Protein AF-A0A1C0ADF5-F1 (afdb_monomer_lite)

pLDDT: mean 76.94, std 17.14, range [39.62, 95.94]

Organism: NCBI:txid1413210

Radius of gyration: 32.47 Å; chains: 1; bounding box: 88×52×78 Å

Secondary structure (DSSP, 8-state):
----HHHHHHHHHTS---TT--HHHHHHHHHHHHHHTS----PBPTTSSB--SPB-TTSSB-GGGTT--GGGGTT--TTTT-GGGPPPTT-GGG-SS-TT----GGGS-HHHHHHHHT----HHHHHHHHHHHHHHHHHHHHHHHHHHHT----------------S---------HHHHHHHHHHHHHHHHHHHHHHHHHHHHHHHHHHHHHHTT---------------

Sequence (231 aa):
MNYSQKDYEEMKLKIKISRNWDDDYIHEVVETALEKGRPICGVKTRAGTPCKKSPAVNGRCRISKHNGSPSKMKGNQNAKGNSGGSAPEKNKNAVTTGEYETIWLDCLSEKEQKKYNSIDTDLSVQIDEEIKLTTFREYKMMKRIADLAEVDYTTVQKVVKSKPSKDKQIPSVVVSEQEEKVLATLSQIQGIEDALTRVQGRKARLLSLKHKIQNNEMPTDTIEIEVTLED

Structure (mmCIF, N/CA/C/O backbone):
data_AF-A0A1C0ADF5-F1
#
_entry.id   AF-A0A1C0ADF5-F1
#
loop_
_atom_site.group_PDB
_atom_site.id
_atom_site.type_symbol
_atom_site.label_atom_id
_atom_site.label_alt_id
_atom_site.label_comp_id
_atom_site.label_asym_id
_atom_site.label_entity_id
_atom_site.label_se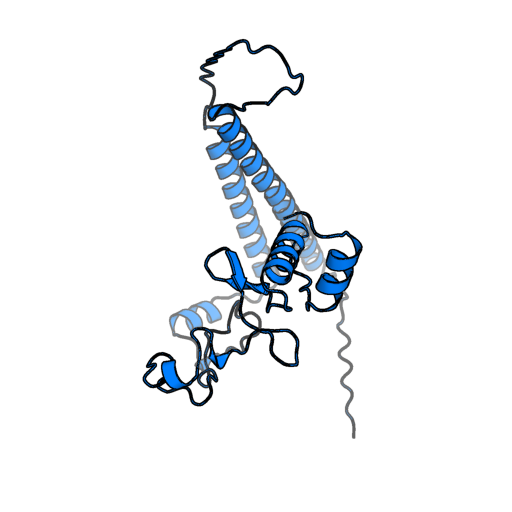q_id
_atom_site.pdbx_PDB_ins_code
_atom_site.Cartn_x
_atom_site.Cartn_y
_atom_site.Cartn_z
_atom_site.occupancy
_atom_site.B_iso_or_equiv
_atom_site.auth_seq_id
_atom_site.auth_comp_id
_atom_site.auth_asym_id
_atom_site.auth_atom_id
_atom_site.pdbx_PDB_model_num
ATOM 1 N N . MET A 1 1 ? 19.128 -8.020 -53.059 1.00 55.88 1 MET A N 1
ATOM 2 C CA . MET A 1 1 ? 18.703 -7.548 -54.398 1.00 55.88 1 MET A CA 1
ATOM 3 C C . MET A 1 1 ? 18.376 -6.074 -54.242 1.00 55.88 1 MET A C 1
ATOM 5 O O . MET A 1 1 ? 17.603 -5.768 -53.348 1.00 55.88 1 MET A O 1
ATOM 9 N N . ASN A 1 2 ? 18.984 -5.171 -55.014 1.00 71.81 2 ASN A N 1
ATOM 10 C CA . ASN A 1 2 ? 18.732 -3.733 -54.858 1.00 71.81 2 ASN A CA 1
ATOM 11 C C . ASN A 1 2 ? 17.499 -3.355 -55.687 1.00 71.81 2 ASN A C 1
ATOM 13 O O . ASN A 1 2 ? 17.593 -3.237 -56.907 1.00 71.81 2 ASN A O 1
ATOM 17 N N . TYR A 1 3 ? 16.344 -3.237 -55.033 1.00 80.12 3 TYR A N 1
ATOM 18 C CA . TYR A 1 3 ? 15.113 -2.743 -55.653 1.00 80.12 3 TYR A CA 1
ATOM 19 C C . TYR A 1 3 ? 15.164 -1.215 -55.774 1.00 80.12 3 TYR A C 1
ATOM 21 O O . TYR A 1 3 ? 15.794 -0.547 -54.954 1.00 80.12 3 TYR A O 1
ATOM 29 N N . SER A 1 4 ? 14.516 -0.649 -56.796 1.00 87.06 4 SER A N 1
ATOM 30 C CA . SER A 1 4 ? 14.405 0.807 -56.925 1.00 87.06 4 SER A CA 1
ATOM 31 C C . SER A 1 4 ? 13.624 1.384 -55.742 1.00 87.06 4 SER A C 1
ATOM 33 O O . SER A 1 4 ? 12.652 0.779 -55.287 1.00 87.06 4 SER A O 1
ATOM 35 N N . GLN A 1 5 ? 13.982 2.591 -55.287 1.00 87.38 5 GLN A N 1
ATOM 36 C CA . GLN A 1 5 ? 13.242 3.294 -54.228 1.00 87.38 5 GLN A CA 1
ATOM 37 C C . GLN A 1 5 ? 11.754 3.443 -54.577 1.00 87.38 5 GLN A C 1
ATOM 39 O O . GLN A 1 5 ? 10.889 3.392 -53.706 1.00 87.38 5 GLN A O 1
ATOM 44 N N . LYS A 1 6 ? 11.449 3.579 -55.873 1.00 89.00 6 LYS A N 1
ATOM 45 C CA . LYS A 1 6 ? 10.075 3.646 -56.368 1.00 89.00 6 LYS A CA 1
ATOM 46 C C . LYS A 1 6 ? 9.319 2.332 -56.141 1.00 89.00 6 LYS A C 1
ATOM 48 O O . LYS A 1 6 ? 8.197 2.359 -55.645 1.00 89.00 6 LYS A O 1
ATOM 53 N N . ASP A 1 7 ? 9.948 1.196 -56.439 1.00 89.44 7 ASP A N 1
ATOM 54 C CA . ASP A 1 7 ? 9.340 -0.131 -56.271 1.00 89.44 7 ASP A CA 1
ATOM 55 C C . ASP A 1 7 ? 9.091 -0.442 -54.790 1.00 89.44 7 ASP A C 1
ATOM 57 O O . ASP A 1 7 ? 8.071 -1.038 -54.432 1.00 89.44 7 ASP A O 1
ATOM 61 N N . TYR A 1 8 ? 10.004 0.003 -53.921 1.00 92.81 8 TYR A N 1
ATOM 62 C CA . TYR A 1 8 ? 9.874 -0.125 -52.473 1.00 92.81 8 TYR A CA 1
ATOM 63 C C . TYR A 1 8 ? 8.642 0.615 -51.943 1.00 92.81 8 TYR A C 1
ATOM 65 O O . TYR A 1 8 ? 7.800 0.009 -51.276 1.00 92.81 8 TYR A O 1
ATOM 73 N N . GLU A 1 9 ? 8.491 1.899 -52.278 1.00 92.56 9 GLU A N 1
ATOM 74 C CA . GLU A 1 9 ? 7.351 2.700 -51.818 1.00 92.56 9 GLU A CA 1
ATOM 75 C C . GLU A 1 9 ? 6.018 2.188 -52.389 1.00 92.56 9 GLU A C 1
ATOM 77 O O . GLU A 1 9 ? 5.023 2.084 -51.665 1.00 92.56 9 GLU A O 1
ATOM 82 N N . GLU A 1 10 ? 5.991 1.764 -53.657 1.00 93.38 10 GLU A N 1
ATOM 83 C CA . GLU A 1 10 ? 4.798 1.158 -54.260 1.00 93.38 10 GLU A CA 1
ATOM 84 C C . GLU A 1 10 ? 4.388 -0.153 -53.575 1.00 93.38 10 GLU A C 1
ATOM 86 O O . GLU A 1 10 ? 3.195 -0.423 -53.396 1.00 93.38 10 GLU A O 1
ATOM 91 N N . MET A 1 11 ? 5.357 -0.989 -53.190 1.00 92.50 11 MET A N 1
ATOM 92 C CA . MET A 1 11 ? 5.083 -2.230 -52.466 1.00 92.50 11 MET A CA 1
ATOM 93 C C . MET A 1 11 ? 4.631 -1.949 -51.031 1.00 92.50 11 MET A C 1
ATOM 95 O O . MET A 1 11 ? 3.677 -2.569 -50.555 1.00 92.50 11 MET A O 1
ATOM 99 N N . LYS A 1 12 ? 5.264 -0.985 -50.358 1.00 92.44 12 LYS A N 1
ATOM 100 C CA . LYS A 1 12 ? 4.928 -0.566 -48.994 1.00 92.44 12 LYS A CA 1
ATOM 101 C C . LYS A 1 12 ? 3.473 -0.107 -48.882 1.00 92.44 12 LYS A C 1
ATOM 103 O O . LYS A 1 12 ? 2.778 -0.529 -47.961 1.00 92.44 12 LYS A O 1
ATOM 108 N N . LEU A 1 13 ? 2.973 0.649 -49.863 1.00 91.38 13 LEU A N 1
ATOM 109 C CA . LEU A 1 13 ? 1.568 1.080 -49.928 1.00 91.38 13 LEU A CA 1
ATOM 11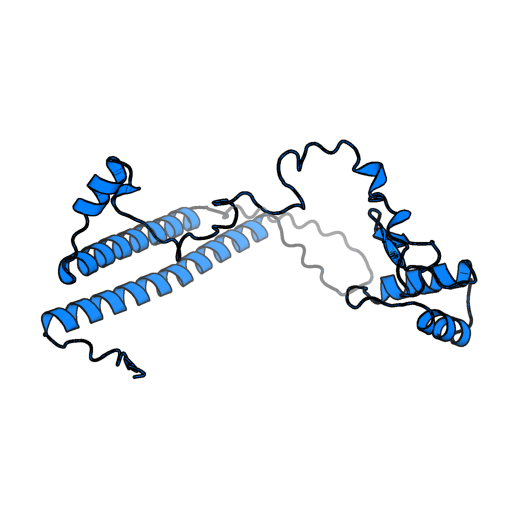0 C C . LEU A 1 13 ? 0.568 -0.082 -50.073 1.00 91.38 13 LEU A C 1
ATOM 112 O O . LEU A 1 13 ? -0.583 0.032 -49.651 1.00 91.38 13 LEU A O 1
ATOM 116 N N . LYS A 1 14 ? 0.987 -1.217 -50.646 1.00 89.69 14 LYS A N 1
ATOM 117 C CA . LYS A 1 14 ? 0.140 -2.413 -50.826 1.00 89.69 14 LYS A CA 1
ATOM 118 C C . LYS A 1 14 ? 0.075 -3.296 -49.575 1.00 89.69 14 LYS A C 1
ATOM 120 O O . LYS A 1 14 ? -0.713 -4.245 -49.539 1.00 89.69 14 LYS A O 1
ATOM 125 N N . ILE A 1 15 ? 0.892 -3.019 -48.558 1.00 90.56 15 ILE A N 1
ATOM 126 C CA . ILE A 1 15 ? 0.974 -3.803 -47.324 1.00 90.56 15 ILE A CA 1
ATOM 127 C C . ILE A 1 15 ? 0.260 -3.063 -46.196 1.00 90.56 15 ILE A C 1
ATOM 129 O O . ILE A 1 15 ? 0.475 -1.881 -45.944 1.00 90.56 15 ILE A O 1
ATOM 133 N N . LYS A 1 16 ? -0.577 -3.785 -45.448 1.00 90.56 16 LYS A N 1
ATOM 134 C CA . LYS A 1 16 ? -1.245 -3.229 -44.269 1.00 90.56 16 LYS A CA 1
ATOM 135 C C . LYS A 1 16 ? -0.310 -3.234 -43.058 1.00 90.56 16 LYS A C 1
ATOM 137 O O . LYS A 1 16 ? -0.289 -4.199 -42.290 1.00 90.56 16 LYS A O 1
ATOM 142 N N . ILE A 1 17 ? 0.424 -2.140 -42.884 1.00 89.31 17 ILE A N 1
ATOM 143 C CA . ILE A 1 17 ? 1.351 -1.933 -41.766 1.00 89.31 17 ILE A CA 1
ATOM 144 C C . ILE A 1 17 ? 0.583 -1.821 -40.438 1.00 89.31 17 ILE A C 1
ATOM 146 O O . ILE A 1 17 ? -0.476 -1.195 -40.349 1.00 89.31 17 ILE A O 1
ATOM 150 N N . SER A 1 18 ? 1.093 -2.481 -39.396 1.00 84.50 18 SER A N 1
ATOM 151 C CA . SER A 1 18 ? 0.552 -2.394 -38.035 1.00 84.50 18 SER A CA 1
ATOM 152 C C . SER A 1 18 ? 1.259 -1.297 -37.245 1.00 84.50 18 SER A C 1
ATOM 154 O O . SER A 1 18 ? 2.465 -1.149 -37.374 1.00 84.50 18 SER A O 1
ATOM 156 N N . ARG A 1 19 ? 0.544 -0.610 -36.344 1.00 87.00 19 ARG A N 1
ATOM 157 C CA . ARG A 1 19 ? 1.137 0.410 -35.452 1.00 87.00 19 ARG A CA 1
ATOM 158 C C . ARG A 1 19 ? 2.220 -0.143 -34.516 1.00 87.00 19 ARG A C 1
ATOM 160 O O . ARG A 1 19 ? 3.046 0.610 -34.034 1.00 87.00 19 ARG A O 1
ATOM 167 N N . ASN A 1 20 ? 2.201 -1.451 -34.262 1.00 86.94 20 ASN A N 1
ATOM 168 C CA . ASN A 1 20 ? 3.120 -2.124 -33.339 1.00 86.94 20 ASN A CA 1
ATOM 169 C C . ASN A 1 20 ? 4.351 -2.710 -34.057 1.00 86.94 20 ASN A C 1
ATOM 171 O O . ASN A 1 20 ? 5.005 -3.602 -33.515 1.00 86.94 20 ASN A O 1
ATOM 175 N N . TRP A 1 21 ? 4.590 -2.339 -35.316 1.00 90.94 21 TRP A N 1
ATOM 176 C CA . TRP A 1 21 ? 5.783 -2.740 -36.055 1.00 90.94 21 TRP A CA 1
ATOM 177 C C . TRP A 1 21 ? 6.795 -1.606 -36.000 1.00 90.94 21 TRP A C 1
ATOM 179 O O . TRP A 1 21 ? 6.449 -0.464 -36.281 1.00 90.94 21 TRP A O 1
ATOM 189 N N . ASP A 1 22 ? 8.013 -1.951 -35.609 1.00 92.06 22 ASP A N 1
ATOM 190 C CA . ASP A 1 22 ? 9.185 -1.092 -35.711 1.00 92.06 22 ASP A CA 1
ATOM 191 C C . ASP A 1 22 ? 9.622 -0.931 -37.182 1.00 92.06 22 ASP A C 1
ATOM 193 O O . ASP A 1 22 ? 9.231 -1.722 -38.049 1.00 92.06 22 ASP A O 1
ATOM 197 N N . ASP A 1 23 ? 10.396 0.118 -37.468 1.00 92.50 23 ASP A N 1
ATOM 198 C CA . ASP A 1 23 ? 10.806 0.467 -38.835 1.00 92.50 23 ASP A CA 1
ATOM 199 C C . ASP A 1 23 ? 11.673 -0.624 -39.482 1.00 92.50 23 ASP A C 1
ATOM 201 O O . ASP A 1 23 ? 11.492 -0.929 -40.665 1.00 92.50 23 ASP A O 1
ATOM 205 N N . ASP A 1 24 ? 12.530 -1.278 -38.695 1.00 92.25 24 ASP A N 1
ATOM 206 C CA . ASP A 1 24 ? 13.367 -2.399 -39.139 1.00 92.25 24 ASP A CA 1
ATOM 207 C C . ASP A 1 24 ? 12.502 -3.575 -39.616 1.00 92.25 24 ASP A C 1
ATOM 209 O O . ASP A 1 24 ? 12.723 -4.156 -40.681 1.00 92.25 24 ASP A O 1
ATOM 213 N N . TYR A 1 25 ? 11.448 -3.895 -38.868 1.00 93.69 25 TYR A N 1
ATOM 214 C CA . TYR A 1 25 ? 10.512 -4.950 -39.224 1.00 93.69 25 TYR A CA 1
ATOM 215 C C . TYR A 1 25 ? 9.647 -4.586 -40.430 1.00 93.69 25 TYR A C 1
ATOM 217 O O . TYR A 1 25 ? 9.321 -5.447 -41.251 1.00 93.69 25 TYR A O 1
ATOM 225 N N . ILE A 1 26 ? 9.261 -3.314 -40.567 1.00 93.00 26 ILE A N 1
ATOM 226 C CA . ILE A 1 26 ? 8.564 -2.835 -41.767 1.00 93.00 26 ILE A CA 1
ATOM 227 C C . ILE A 1 26 ? 9.456 -3.045 -42.992 1.00 93.00 26 ILE A C 1
ATOM 229 O O . ILE A 1 26 ? 8.968 -3.549 -44.006 1.00 93.00 26 ILE A O 1
ATOM 233 N N . HIS A 1 27 ? 10.745 -2.723 -42.884 1.00 93.25 27 HIS A N 1
ATOM 234 C CA . HIS A 1 27 ? 11.711 -2.945 -43.953 1.00 93.25 27 HIS A CA 1
ATOM 235 C C . HIS A 1 27 ? 11.811 -4.432 -44.328 1.00 93.25 27 HIS A C 1
ATOM 237 O O . HIS A 1 27 ? 11.619 -4.780 -45.494 1.00 93.25 27 HIS A O 1
ATOM 243 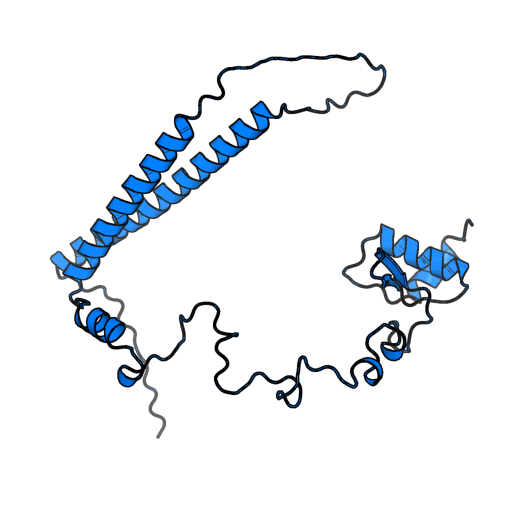N N . GLU A 1 28 ? 11.976 -5.325 -43.343 1.00 93.62 28 GLU A N 1
ATOM 244 C CA . GLU A 1 28 ? 12.024 -6.784 -43.557 1.00 93.62 28 GLU A CA 1
ATOM 245 C C . GLU A 1 28 ? 10.764 -7.306 -44.281 1.00 93.62 28 GLU A C 1
ATOM 247 O O . GLU A 1 28 ? 10.831 -8.149 -45.185 1.00 93.62 28 GLU A O 1
ATOM 252 N N . VAL A 1 29 ? 9.586 -6.792 -43.912 1.00 93.25 29 VAL A N 1
ATOM 253 C CA . VAL A 1 29 ? 8.305 -7.160 -44.532 1.00 93.25 29 VAL A CA 1
ATOM 254 C C . VAL A 1 29 ? 8.241 -6.717 -45.996 1.00 93.25 29 VAL A C 1
ATOM 256 O O . VAL A 1 29 ? 7.782 -7.494 -46.841 1.00 93.25 29 VAL A O 1
ATOM 259 N N . VAL A 1 30 ? 8.671 -5.490 -46.304 1.00 94.06 30 VAL A N 1
ATOM 260 C CA . VAL A 1 30 ? 8.635 -4.945 -47.669 1.00 94.06 30 VAL A CA 1
ATOM 261 C C . VAL A 1 30 ? 9.647 -5.661 -48.562 1.00 94.06 30 VAL A C 1
ATOM 263 O O . VAL A 1 30 ? 9.278 -6.076 -49.661 1.00 94.06 30 VAL A O 1
ATOM 266 N N . GLU A 1 31 ? 10.865 -5.915 -48.082 1.00 93.62 31 GLU A N 1
ATOM 267 C CA . GLU A 1 31 ? 11.864 -6.705 -48.816 1.00 93.62 31 GLU A CA 1
ATOM 268 C C . GLU A 1 31 ? 11.354 -8.113 -49.125 1.00 93.62 31 GLU A C 1
ATOM 270 O O . GLU A 1 31 ? 11.384 -8.558 -50.274 1.00 93.62 31 GLU A O 1
ATOM 275 N N . THR A 1 32 ? 10.774 -8.787 -48.128 1.00 92.06 32 THR A N 1
ATOM 276 C CA . THR A 1 32 ? 10.195 -10.123 -48.320 1.00 92.06 32 THR A CA 1
ATOM 277 C C . THR A 1 32 ? 9.038 -10.106 -49.333 1.00 92.06 32 THR A C 1
ATOM 279 O O . THR A 1 32 ? 8.807 -11.090 -50.043 1.00 92.06 32 THR A O 1
ATOM 282 N N . ALA A 1 33 ? 8.271 -9.014 -49.407 1.00 92.81 33 ALA A N 1
ATOM 283 C CA . ALA A 1 33 ? 7.191 -8.859 -50.380 1.00 92.81 33 ALA A CA 1
ATOM 284 C C . ALA A 1 33 ? 7.715 -8.620 -51.803 1.00 92.81 33 ALA A C 1
ATOM 286 O O . ALA A 1 33 ? 7.181 -9.201 -52.753 1.00 92.81 33 ALA A O 1
ATOM 287 N N . LEU A 1 34 ? 8.775 -7.818 -51.935 1.00 93.38 34 LEU A N 1
ATOM 288 C CA . LEU A 1 34 ? 9.477 -7.572 -53.193 1.00 93.38 34 LEU A CA 1
ATOM 289 C C . LEU A 1 34 ? 10.081 -8.868 -53.743 1.00 93.38 34 LEU A C 1
ATOM 291 O O . LEU A 1 34 ? 9.815 -9.215 -54.891 1.00 93.38 34 LEU A O 1
ATOM 295 N N . GLU A 1 35 ? 10.746 -9.665 -52.900 1.00 91.94 35 GLU A N 1
ATOM 296 C CA . GLU A 1 35 ? 11.257 -10.996 -53.272 1.00 91.94 35 GLU A CA 1
ATOM 297 C C . GLU A 1 35 ? 10.160 -11.949 -53.759 1.00 91.94 35 GLU A C 1
ATOM 299 O O . GLU A 1 35 ? 10.389 -12.821 -54.598 1.00 91.94 35 GLU A O 1
ATOM 304 N N . LYS A 1 36 ? 8.949 -11.820 -53.211 1.00 89.50 36 LYS A N 1
ATOM 305 C CA . LYS A 1 36 ? 7.798 -12.643 -53.600 1.00 89.50 36 LYS A CA 1
ATOM 306 C C . LYS A 1 36 ? 7.034 -12.085 -54.797 1.00 89.50 36 LYS A C 1
ATOM 308 O O . LYS A 1 36 ? 6.133 -12.778 -55.273 1.00 89.50 36 LYS A O 1
ATOM 313 N N . GLY A 1 37 ? 7.333 -10.864 -55.240 1.00 90.75 37 GLY A N 1
ATOM 314 C CA . GLY A 1 37 ? 6.598 -10.166 -56.295 1.00 90.75 37 GLY A CA 1
ATOM 315 C C . GLY A 1 37 ? 5.118 -9.925 -55.968 1.00 90.75 37 GLY A C 1
ATOM 316 O O . GLY A 1 37 ? 4.311 -9.732 -56.874 1.00 90.75 37 GLY A O 1
ATOM 317 N N . ARG A 1 38 ? 4.719 -9.997 -54.690 1.00 90.00 38 ARG A N 1
ATOM 318 C CA . ARG A 1 38 ? 3.323 -9.829 -54.251 1.00 90.00 38 ARG A CA 1
ATOM 319 C C . ARG A 1 38 ? 3.252 -9.351 -52.802 1.00 90.00 38 ARG A C 1
ATOM 321 O O . ARG A 1 38 ? 4.101 -9.749 -52.003 1.00 90.00 38 ARG A O 1
ATOM 328 N N . PRO A 1 39 ? 2.195 -8.614 -52.411 1.00 90.38 39 PRO A N 1
ATOM 329 C CA . PRO A 1 39 ? 2.004 -8.254 -51.016 1.00 90.38 39 PRO A CA 1
ATOM 330 C C . PRO A 1 39 ? 1.863 -9.510 -50.147 1.00 90.38 39 PRO A C 1
ATOM 332 O O . PRO A 1 39 ? 1.235 -10.512 -50.527 1.00 90.38 39 PRO A O 1
ATOM 335 N N . ILE A 1 40 ? 2.460 -9.446 -48.960 1.00 90.81 40 ILE A N 1
ATOM 336 C CA . ILE A 1 40 ? 2.418 -10.499 -47.943 1.00 90.81 40 ILE A CA 1
ATOM 337 C C . ILE A 1 40 ? 1.649 -10.020 -46.712 1.00 90.81 40 ILE A C 1
ATOM 339 O O . ILE A 1 40 ? 1.416 -8.834 -46.513 1.00 90.81 40 ILE A O 1
ATOM 343 N N . CYS A 1 41 ? 1.244 -10.966 -45.871 1.00 88.81 41 CYS A N 1
ATOM 344 C CA . CYS A 1 41 ? 0.546 -10.679 -44.624 1.00 88.81 41 CYS A CA 1
ATOM 345 C C . CYS A 1 41 ? 1.405 -9.907 -43.603 1.00 88.81 41 CYS A C 1
ATOM 347 O O . CYS A 1 41 ? 0.868 -9.123 -42.824 1.00 88.81 41 CYS A O 1
ATOM 349 N N . GLY A 1 42 ? 2.704 -10.205 -43.516 1.00 88.69 42 GLY A N 1
ATOM 350 C CA . GLY A 1 42 ? 3.649 -9.494 -42.643 1.00 88.69 42 GLY A CA 1
ATOM 351 C C . GLY A 1 42 ? 3.467 -9.686 -41.128 1.00 88.69 42 GLY A C 1
ATOM 352 O O . GLY A 1 42 ? 4.336 -9.303 -40.370 1.00 88.69 42 GLY A O 1
ATOM 353 N N . VAL A 1 43 ? 2.381 -10.304 -40.643 1.00 88.12 43 VAL A N 1
ATOM 354 C CA . VAL A 1 43 ? 2.178 -10.593 -39.203 1.00 88.12 43 VAL A CA 1
ATOM 355 C C . VAL A 1 43 ? 3.339 -11.416 -38.617 1.00 88.12 43 VAL A C 1
ATOM 357 O O . VAL A 1 43 ? 3.658 -12.479 -39.162 1.00 88.12 43 VAL A O 1
ATOM 360 N N . LYS A 1 44 ? 3.893 -10.949 -37.482 1.00 86.56 44 LYS A N 1
ATOM 361 C CA . LYS A 1 44 ? 4.948 -11.615 -36.694 1.00 86.56 44 LYS A CA 1
ATOM 362 C C . LYS A 1 44 ? 4.543 -13.049 -36.351 1.00 86.56 44 LYS A C 1
ATOM 364 O O . LYS A 1 44 ? 3.494 -13.299 -35.753 1.00 86.56 44 LYS A O 1
ATOM 369 N N . THR A 1 45 ? 5.360 -14.010 -36.771 1.00 82.94 45 THR A N 1
ATOM 370 C CA . THR A 1 45 ? 5.206 -15.418 -36.384 1.00 82.94 45 THR A CA 1
ATOM 371 C C . THR A 1 45 ? 5.812 -15.663 -34.997 1.00 82.94 45 THR A C 1
ATOM 373 O O . THR A 1 45 ? 6.461 -14.790 -34.431 1.00 82.94 45 THR A O 1
ATOM 376 N N . ARG A 1 46 ? 5.645 -16.872 -34.437 1.00 78.00 46 ARG A N 1
ATOM 377 C CA . ARG A 1 46 ? 6.300 -17.253 -33.165 1.00 78.00 46 ARG A CA 1
ATOM 378 C C . ARG A 1 46 ? 7.830 -17.170 -33.222 1.00 78.00 46 ARG A C 1
ATOM 380 O O . ARG A 1 46 ? 8.454 -17.035 -32.183 1.00 78.00 46 ARG A O 1
ATOM 387 N N . ALA A 1 47 ? 8.406 -17.252 -34.420 1.00 81.56 47 ALA A N 1
ATOM 388 C CA . ALA A 1 47 ? 9.838 -17.118 -34.655 1.00 81.56 47 ALA A CA 1
ATOM 389 C C . ALA A 1 47 ? 10.273 -15.655 -34.886 1.00 81.56 47 ALA A C 1
ATOM 391 O O . ALA A 1 47 ? 11.388 -15.425 -35.333 1.00 81.56 47 ALA A O 1
ATOM 392 N N . GLY A 1 48 ? 9.388 -14.670 -34.685 1.00 84.69 48 GLY A N 1
ATOM 393 C CA . GLY A 1 48 ? 9.669 -13.248 -34.920 1.00 84.69 48 GLY A CA 1
ATOM 394 C C . GLY A 1 48 ? 9.610 -12.812 -36.390 1.00 84.69 48 GLY A C 1
ATOM 395 O O . GLY A 1 48 ? 9.298 -11.661 -36.662 1.00 84.69 48 GLY A O 1
ATOM 396 N N . THR A 1 49 ? 9.789 -13.730 -37.341 1.00 89.38 49 THR A N 1
ATOM 397 C CA . THR A 1 49 ? 9.821 -13.439 -38.789 1.00 89.38 49 THR A CA 1
ATOM 398 C C . THR A 1 49 ? 8.443 -13.118 -39.394 1.00 89.38 49 THR A C 1
ATOM 400 O O . THR A 1 49 ? 7.412 -13.543 -38.844 1.00 89.38 49 THR A O 1
ATOM 403 N N . PRO A 1 50 ? 8.382 -12.404 -40.539 1.00 90.38 50 PRO A N 1
ATOM 404 C CA . PRO A 1 50 ? 7.139 -12.028 -41.206 1.00 90.38 50 PRO A CA 1
ATOM 405 C C . PRO A 1 50 ? 6.432 -13.186 -41.905 1.00 90.38 50 PRO A C 1
ATOM 407 O O . PRO A 1 50 ? 7.018 -14.035 -42.582 1.00 90.38 50 PRO A O 1
ATOM 410 N N . CYS A 1 51 ? 5.103 -13.207 -41.779 1.00 88.75 51 CYS A N 1
ATOM 411 C CA . CYS A 1 51 ? 4.272 -14.196 -42.453 1.00 88.75 51 CYS A CA 1
ATOM 412 C C . CYS A 1 51 ? 4.267 -13.993 -43.982 1.00 88.75 51 CYS A C 1
ATOM 414 O O . CYS A 1 51 ? 3.651 -13.060 -44.501 1.00 88.75 51 CYS A O 1
ATOM 416 N N . LYS A 1 52 ? 4.860 -14.950 -44.711 1.00 89.94 52 LYS A N 1
ATOM 417 C CA . LYS A 1 52 ? 5.012 -14.959 -46.187 1.00 89.94 52 LYS A CA 1
ATOM 418 C C . LYS A 1 52 ? 3.732 -15.320 -46.977 1.00 89.94 52 LYS A C 1
ATOM 420 O O . LYS A 1 52 ? 3.748 -15.459 -48.206 1.00 89.94 52 LYS A O 1
ATOM 425 N N . LYS A 1 53 ? 2.602 -15.542 -46.294 1.00 86.62 53 LYS A N 1
ATOM 426 C CA . LYS A 1 53 ? 1.319 -15.915 -46.928 1.00 86.62 53 LYS A CA 1
ATOM 427 C C . LYS A 1 53 ? 0.660 -14.707 -47.595 1.00 86.62 53 LYS A C 1
ATOM 429 O O . LYS A 1 53 ? 0.870 -13.575 -47.171 1.00 86.62 53 LYS A O 1
ATOM 434 N N . SER A 1 54 ? -0.153 -14.955 -48.626 1.00 86.31 54 SER A N 1
ATOM 435 C CA . SER A 1 54 ? -0.994 -13.913 -49.233 1.00 86.31 54 SER A CA 1
ATOM 436 C C . SER A 1 54 ? -1.953 -13.327 -48.196 1.00 86.31 54 SER A C 1
ATOM 438 O O . SER A 1 54 ? -2.553 -14.097 -47.431 1.00 86.31 54 SER A O 1
ATOM 440 N N . PRO A 1 55 ? -2.116 -11.996 -48.159 1.00 86.44 55 PRO A N 1
ATOM 441 C CA . PRO A 1 55 ? -3.103 -11.367 -47.303 1.00 86.44 55 PRO A CA 1
ATOM 442 C C . PRO A 1 55 ? -4.526 -11.743 -47.747 1.00 86.44 55 PRO A C 1
ATOM 444 O O . PRO A 1 55 ? -4.781 -12.122 -48.891 1.00 86.44 55 PRO A O 1
ATOM 447 N N . ALA A 1 56 ? -5.468 -11.677 -46.812 1.00 82.75 56 ALA A N 1
ATOM 448 C CA . ALA A 1 56 ? -6.894 -11.652 -47.103 1.00 82.75 56 ALA A CA 1
ATOM 449 C C . ALA A 1 56 ? -7.304 -10.254 -47.599 1.00 82.75 56 ALA A C 1
ATOM 451 O O . ALA A 1 56 ? -6.494 -9.331 -47.613 1.00 82.75 56 ALA A O 1
ATOM 452 N N . VAL A 1 57 ? -8.581 -10.087 -47.953 1.00 81.62 57 VAL A N 1
ATOM 453 C CA . VAL A 1 57 ? -9.139 -8.806 -48.434 1.00 81.62 57 VAL A CA 1
ATOM 454 C C . VAL A 1 57 ? -8.868 -7.654 -47.455 1.00 81.62 57 VAL A C 1
ATOM 456 O O . VAL A 1 57 ? -8.612 -6.531 -47.864 1.00 81.62 57 VAL A O 1
ATOM 459 N N . ASN A 1 58 ? -8.833 -7.935 -46.149 1.00 79.88 58 ASN A N 1
ATOM 460 C CA . ASN A 1 58 ? -8.550 -6.946 -45.107 1.00 79.88 58 ASN A CA 1
ATOM 461 C C . ASN A 1 58 ? -7.049 -6.639 -44.897 1.00 79.88 58 ASN A C 1
ATOM 463 O O . ASN A 1 58 ? -6.711 -5.974 -43.911 1.00 79.88 58 ASN A O 1
ATOM 467 N N . GLY A 1 59 ? -6.161 -7.165 -45.748 1.00 78.88 59 GLY A N 1
ATOM 468 C CA . GLY A 1 59 ? -4.708 -6.991 -45.667 1.00 78.88 59 GLY A CA 1
ATOM 469 C C . GLY A 1 59 ? -3.996 -7.881 -44.637 1.00 78.88 59 GLY A C 1
ATOM 470 O O . GLY A 1 59 ? -2.787 -7.762 -44.479 1.00 78.88 59 GLY A O 1
ATOM 471 N N . ARG A 1 60 ? -4.702 -8.769 -43.916 1.00 75.00 60 ARG A N 1
ATOM 472 C CA . ARG A 1 60 ? -4.129 -9.639 -42.861 1.00 75.00 60 ARG A CA 1
ATOM 473 C C . ARG A 1 60 ? -4.273 -11.127 -43.183 1.00 75.00 60 ARG A C 1
ATOM 475 O O . ARG A 1 60 ? -4.978 -11.498 -44.115 1.00 75.00 60 ARG A O 1
ATOM 482 N N . CYS A 1 61 ? -3.599 -12.011 -42.441 1.00 74.56 61 CYS A N 1
ATOM 483 C CA . CYS A 1 61 ? -3.634 -13.443 -42.755 1.00 74.56 61 CYS A CA 1
ATOM 484 C C . CYS A 1 61 ? -5.047 -14.018 -42.641 1.00 74.56 61 CYS A C 1
ATOM 486 O O . CYS A 1 61 ? -5.789 -13.708 -41.710 1.00 74.56 61 CYS A O 1
ATOM 488 N N . ARG A 1 62 ? -5.367 -14.985 -43.507 1.00 68.31 62 ARG A N 1
ATOM 489 C CA . ARG A 1 62 ? -6.500 -15.887 -43.278 1.00 68.31 62 ARG A CA 1
ATOM 490 C C . ARG A 1 62 ? -6.220 -16.736 -42.031 1.00 68.31 62 ARG A C 1
ATOM 492 O O . ARG A 1 62 ? -5.385 -17.644 -42.081 1.00 68.31 62 ARG A O 1
ATOM 499 N N . ILE A 1 63 ? -6.921 -16.439 -40.933 1.00 57.91 63 ILE A N 1
ATOM 500 C CA . ILE A 1 63 ? -6.842 -17.128 -39.628 1.00 57.91 63 ILE A CA 1
ATOM 501 C C . ILE A 1 63 ? -6.961 -18.651 -39.767 1.00 57.91 63 ILE A C 1
ATOM 503 O O . ILE A 1 63 ? -6.227 -19.378 -39.105 1.00 57.91 63 ILE A O 1
ATOM 507 N N . SER A 1 64 ? -7.774 -19.135 -40.713 1.00 55.03 64 SER A N 1
ATOM 508 C CA . SER A 1 64 ? -7.944 -20.568 -41.007 1.00 55.03 64 SER A CA 1
ATOM 509 C C . SER A 1 64 ? -6.622 -21.322 -41.254 1.00 55.03 64 SER A C 1
ATOM 511 O O . SER A 1 64 ? -6.531 -22.508 -40.938 1.00 55.03 64 SER A O 1
ATOM 513 N N . LYS A 1 65 ? -5.576 -20.648 -41.764 1.00 52.44 65 LYS A N 1
ATOM 514 C CA . LYS A 1 65 ? -4.269 -21.262 -42.065 1.00 52.44 65 LYS A CA 1
ATOM 515 C C . LYS A 1 65 ? -3.201 -21.045 -40.986 1.00 52.44 65 LYS A C 1
ATOM 517 O O . LYS A 1 65 ? -2.069 -21.485 -41.190 1.00 52.44 65 LYS A O 1
ATOM 522 N N . HIS A 1 66 ? -3.499 -20.355 -39.888 1.00 53.16 66 HIS A N 1
ATOM 523 C CA . HIS A 1 66 ? -2.679 -20.395 -38.671 1.00 53.16 66 HIS A CA 1
ATOM 524 C C . HIS A 1 66 ? -3.311 -21.386 -37.688 1.00 53.16 66 HIS A C 1
ATOM 526 O O . HIS A 1 66 ? -4.450 -21.792 -37.877 1.00 53.16 66 HIS A O 1
ATOM 532 N N . ASN A 1 67 ? -2.551 -21.849 -36.697 1.00 48.03 67 ASN A N 1
ATOM 533 C CA . ASN A 1 67 ? -2.835 -22.999 -35.821 1.00 48.03 67 ASN A CA 1
ATOM 534 C C . ASN A 1 67 ? -4.124 -22.944 -34.953 1.00 48.03 67 ASN A C 1
ATOM 536 O O . ASN A 1 67 ? -4.193 -23.634 -33.946 1.00 48.03 67 ASN A O 1
ATOM 540 N N . GLY A 1 68 ? -5.154 -22.189 -35.339 1.00 51.69 68 GLY A N 1
ATOM 541 C CA . GLY A 1 68 ? -6.434 -22.056 -34.644 1.00 51.69 68 GLY A CA 1
ATOM 542 C C . GLY A 1 68 ? -7.659 -22.196 -35.553 1.00 51.69 68 GLY A C 1
ATOM 543 O O . GLY A 1 68 ? -8.656 -21.529 -35.309 1.00 51.69 68 GLY A O 1
ATOM 544 N N . SER A 1 69 ? -7.618 -23.021 -36.610 1.00 52.34 69 SER A N 1
ATOM 545 C CA . SER A 1 69 ? -8.875 -23.416 -37.273 1.00 52.34 69 SER A CA 1
ATOM 546 C C . SER A 1 69 ? -9.799 -24.081 -36.236 1.00 52.34 69 SER A C 1
ATOM 548 O O . SER A 1 69 ? -9.308 -24.953 -35.515 1.00 52.34 69 SER A O 1
ATOM 550 N N . PRO A 1 70 ? -11.107 -23.752 -36.178 1.00 53.97 70 PRO A N 1
ATOM 551 C CA . PRO A 1 70 ? -12.072 -24.392 -35.271 1.00 53.97 70 PRO A CA 1
ATOM 552 C C . PRO A 1 70 ? -12.015 -25.927 -35.304 1.00 53.97 70 PRO A C 1
ATOM 554 O O . PRO A 1 70 ? -12.178 -26.593 -34.286 1.00 53.97 70 PRO A O 1
ATOM 557 N N . SER A 1 71 ? -11.660 -26.498 -36.456 1.00 54.25 71 SER A N 1
ATOM 558 C CA . SER A 1 71 ? -11.448 -27.934 -36.656 1.00 54.25 71 SER A CA 1
ATOM 559 C C . SER A 1 71 ? -10.350 -28.538 -35.766 1.00 54.25 71 SER A C 1
ATOM 561 O O . SER A 1 71 ? -10.458 -29.699 -35.392 1.00 54.25 71 SER A O 1
ATOM 563 N N . LYS A 1 72 ? -9.314 -27.769 -35.394 1.00 54.38 72 LYS A N 1
ATOM 564 C CA . LYS A 1 72 ? -8.249 -28.186 -34.456 1.00 54.38 72 LYS A CA 1
ATOM 565 C C . LYS A 1 72 ? -8.640 -28.028 -32.980 1.00 54.38 72 LYS A C 1
ATOM 567 O O . LYS A 1 72 ? -7.901 -28.484 -32.119 1.00 54.38 72 LYS A O 1
ATOM 572 N N . MET A 1 73 ? -9.774 -27.390 -32.683 1.00 56.25 73 MET A N 1
ATOM 573 C CA . MET A 1 73 ? -10.313 -27.257 -31.321 1.00 56.25 73 MET A CA 1
ATOM 574 C C . MET A 1 73 ? -11.373 -28.322 -31.000 1.00 56.25 73 MET A C 1
ATOM 576 O O . MET A 1 73 ? -11.890 -28.369 -29.884 1.00 56.25 73 MET A O 1
ATOM 580 N N . LYS A 1 74 ? -11.694 -29.198 -31.962 1.00 54.81 74 LYS A N 1
ATOM 581 C CA . LYS A 1 74 ? -12.639 -30.302 -31.784 1.00 54.81 74 LYS A CA 1
ATOM 582 C C . LYS A 1 74 ? -12.038 -31.310 -30.793 1.00 54.81 74 LYS A C 1
ATOM 584 O O . LYS A 1 74 ? -11.038 -31.948 -31.098 1.00 54.81 74 LYS A O 1
ATOM 589 N N . GLY A 1 75 ? -12.617 -31.402 -29.594 1.00 58.16 75 GLY A N 1
ATOM 590 C CA . GLY A 1 75 ? -12.120 -32.244 -28.495 1.00 58.16 75 GLY A CA 1
ATOM 591 C C . GLY A 1 75 ? -11.389 -31.497 -27.372 1.00 58.16 75 GLY A C 1
ATOM 592 O O . GLY A 1 75 ? -10.994 -32.134 -26.397 1.00 58.16 75 GLY A O 1
ATOM 593 N N . ASN A 1 76 ? -11.243 -30.168 -27.459 1.00 60.66 76 ASN A N 1
ATOM 594 C CA . ASN A 1 76 ? -10.695 -29.355 -26.372 1.00 60.66 76 ASN A CA 1
ATOM 595 C C . ASN A 1 76 ? -11.559 -29.493 -25.102 1.00 60.66 76 ASN A C 1
ATOM 597 O O . ASN A 1 76 ? -12.726 -29.108 -25.098 1.00 60.66 76 ASN A O 1
ATOM 601 N N . GLN A 1 77 ? -10.979 -30.035 -24.028 1.00 67.56 77 GLN A N 1
ATOM 602 C CA . GLN A 1 77 ? -11.662 -30.222 -22.743 1.00 67.56 77 GLN A CA 1
ATOM 603 C C . GLN A 1 77 ? -11.605 -28.964 -21.859 1.00 67.56 77 GLN A C 1
ATOM 605 O O . GLN A 1 77 ? -12.312 -28.899 -20.860 1.00 67.56 77 GLN A O 1
ATOM 610 N N . ASN A 1 78 ? -10.823 -27.942 -22.233 1.00 60.88 78 ASN A N 1
ATOM 611 C CA . ASN A 1 78 ? -10.591 -26.749 -21.406 1.00 60.88 78 ASN A CA 1
ATOM 612 C C . ASN A 1 78 ? -11.844 -25.870 -21.232 1.00 60.88 78 ASN A C 1
ATOM 614 O O . ASN A 1 78 ? -11.863 -25.009 -20.362 1.00 60.88 78 ASN A O 1
ATOM 618 N N . ALA A 1 79 ? -12.872 -26.059 -22.066 1.00 57.41 79 ALA A N 1
ATOM 619 C CA . ALA A 1 79 ? -14.154 -25.353 -21.979 1.00 57.41 79 ALA A CA 1
ATOM 620 C C . ALA A 1 79 ? -15.332 -26.315 -21.748 1.00 57.41 79 ALA A C 1
ATOM 622 O O . ALA A 1 79 ? -16.485 -25.966 -22.003 1.00 57.41 79 ALA A O 1
ATOM 623 N N . LYS A 1 80 ? -15.064 -27.553 -21.311 1.00 59.66 80 LYS A N 1
ATOM 624 C CA . LYS A 1 80 ? -16.114 -28.541 -21.055 1.00 59.66 80 LYS A CA 1
ATOM 625 C C . LYS A 1 80 ? -16.975 -28.042 -19.887 1.00 59.66 80 LYS A C 1
ATOM 627 O O . LYS A 1 80 ? -16.495 -27.976 -18.764 1.00 59.66 80 LYS A O 1
ATOM 632 N N . GLY A 1 81 ? -18.218 -27.651 -20.174 1.00 58.62 81 GLY A N 1
ATOM 633 C CA . GLY A 1 81 ? -19.139 -27.039 -19.205 1.00 58.62 81 GLY A CA 1
ATOM 634 C C . GLY A 1 81 ? -19.378 -25.535 -19.395 1.00 58.62 81 GLY A C 1
ATOM 635 O O . GLY A 1 81 ? -20.340 -25.018 -18.843 1.00 58.62 81 GLY A O 1
ATOM 636 N N . ASN A 1 82 ? -18.587 -24.854 -20.234 1.00 57.28 82 ASN A N 1
ATOM 637 C CA . ASN A 1 82 ? -18.772 -23.435 -20.549 1.00 57.28 82 ASN A CA 1
ATOM 638 C C . ASN A 1 82 ? -19.302 -23.281 -21.980 1.00 57.28 82 ASN A C 1
ATOM 640 O O . ASN A 1 82 ? -18.538 -23.233 -22.949 1.00 57.28 82 ASN A O 1
ATOM 644 N N . SER A 1 83 ? -20.625 -23.204 -22.126 1.00 54.12 83 SER A N 1
ATOM 645 C CA . SER A 1 83 ? -21.275 -22.892 -23.402 1.00 54.12 83 SER A CA 1
ATOM 646 C C . SER A 1 83 ? -20.863 -21.489 -23.862 1.00 54.12 83 SER A C 1
ATOM 648 O O . SER A 1 83 ? -21.189 -20.498 -23.219 1.00 54.12 83 SER A O 1
ATOM 650 N N . GLY A 1 84 ? -20.112 -21.390 -24.962 1.00 60.78 84 GLY A N 1
ATOM 651 C CA . GLY A 1 84 ? -19.747 -20.099 -25.563 1.00 60.78 84 GLY A CA 1
ATOM 652 C C . GLY A 1 84 ? -18.596 -19.339 -24.891 1.00 60.78 84 GLY A C 1
ATOM 653 O O . GLY A 1 84 ? -18.349 -18.197 -25.258 1.00 60.78 84 GLY A O 1
ATOM 654 N N . GLY A 1 85 ? -17.865 -19.950 -23.950 1.00 59.09 85 GLY A N 1
ATOM 655 C CA . GLY A 1 85 ? -16.734 -19.290 -23.279 1.00 59.09 85 GLY A CA 1
ATOM 656 C C . GLY A 1 85 ? -17.131 -18.274 -22.203 1.00 59.09 85 GLY A C 1
ATOM 657 O O . GLY A 1 85 ? -16.257 -17.588 -21.676 1.00 59.09 85 GLY A O 1
ATOM 658 N N . SER A 1 86 ? -18.416 -18.195 -21.851 1.00 59.97 86 SER A N 1
ATOM 659 C CA . SER A 1 86 ? -18.871 -17.411 -20.704 1.00 59.97 86 SER A CA 1
ATOM 660 C C . SER A 1 86 ? -18.365 -18.026 -19.403 1.00 59.97 86 SER A C 1
ATOM 662 O O . SER A 1 86 ? -18.311 -19.250 -19.252 1.00 59.97 86 SER A O 1
ATOM 664 N N . ALA A 1 87 ? -17.984 -17.162 -18.464 1.00 62.09 87 ALA A N 1
ATOM 665 C CA . ALA A 1 87 ? -17.691 -17.577 -17.104 1.00 62.09 87 ALA A CA 1
ATOM 666 C C . ALA A 1 87 ? -18.948 -18.200 -16.463 1.00 62.09 87 ALA A C 1
ATOM 668 O O . ALA A 1 87 ? -20.050 -17.711 -16.717 1.00 62.09 87 ALA A O 1
ATOM 669 N N . PRO A 1 88 ? -18.798 -19.235 -15.621 1.00 64.62 88 PRO A N 1
ATOM 670 C CA . PRO A 1 88 ? -19.895 -19.735 -14.800 1.00 64.62 88 PRO A CA 1
ATOM 671 C C . PRO A 1 88 ? -20.538 -18.609 -13.980 1.00 64.62 88 PRO A C 1
ATOM 673 O O . PRO A 1 88 ? -19.846 -17.689 -13.531 1.00 64.62 88 PRO A 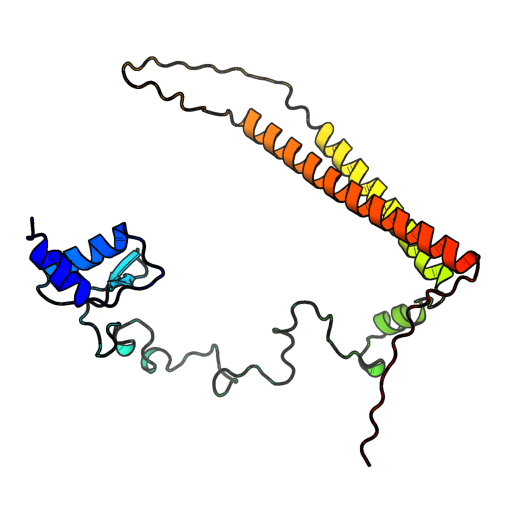O 1
ATOM 676 N N . GLU A 1 89 ? -21.849 -18.689 -13.747 1.00 62.56 89 GLU A N 1
ATOM 677 C CA . GLU A 1 89 ? -22.525 -17.790 -12.809 1.00 62.56 89 GLU A CA 1
ATOM 678 C C . GLU A 1 89 ? -21.845 -17.870 -11.432 1.00 62.56 89 GLU A C 1
ATOM 680 O O . GLU A 1 89 ? -21.507 -18.957 -10.961 1.00 62.56 89 GLU A O 1
ATOM 685 N N . LYS A 1 90 ? -21.623 -16.713 -10.791 1.00 66.44 90 LYS A N 1
ATOM 686 C CA . LYS A 1 90 ? -20.890 -16.566 -9.511 1.00 66.44 90 LYS A CA 1
ATOM 687 C C . LYS A 1 90 ? -19.386 -16.876 -9.569 1.00 66.44 90 LYS A C 1
ATOM 689 O O . LYS A 1 90 ? -18.770 -17.158 -8.542 1.00 66.44 90 LYS A O 1
ATOM 694 N N . ASN A 1 91 ? -18.763 -16.800 -10.743 1.00 67.75 91 ASN A N 1
ATOM 695 C CA . ASN A 1 91 ? -17.315 -16.927 -10.853 1.00 67.75 91 ASN A CA 1
ATOM 696 C C . ASN A 1 91 ? -16.577 -15.763 -10.155 1.00 67.75 91 ASN A C 1
ATOM 698 O O . ASN A 1 91 ? -16.549 -14.645 -10.668 1.00 67.75 91 ASN A O 1
ATOM 702 N N . LYS A 1 92 ? -15.907 -16.049 -9.032 1.00 70.81 92 LYS A N 1
ATOM 703 C CA . LYS A 1 92 ? -15.053 -15.088 -8.310 1.00 70.81 92 LYS A CA 1
ATOM 704 C C . LYS A 1 92 ? -13.676 -14.867 -8.949 1.00 70.81 92 LYS A C 1
ATOM 706 O O . LYS A 1 92 ? -12.909 -14.050 -8.464 1.00 70.81 92 LYS A O 1
ATOM 711 N N . ASN A 1 93 ? -13.346 -15.529 -10.061 1.00 68.75 93 ASN A N 1
ATOM 712 C CA . ASN A 1 93 ? -12.036 -15.371 -10.712 1.00 68.75 93 ASN A CA 1
ATOM 713 C C . ASN A 1 93 ? -11.818 -13.973 -11.321 1.00 68.75 93 ASN A C 1
ATOM 715 O O . ASN A 1 93 ? -10.683 -13.621 -11.625 1.00 68.75 93 ASN A O 1
ATOM 719 N N . ALA A 1 94 ? -12.885 -13.193 -11.532 1.00 68.06 94 ALA A N 1
ATOM 720 C CA . ALA A 1 94 ? -12.791 -11.793 -11.956 1.00 68.06 94 ALA A CA 1
ATOM 721 C C . ALA A 1 94 ? -12.667 -10.813 -10.775 1.00 68.06 94 ALA A C 1
ATOM 723 O O . ALA A 1 94 ? -12.479 -9.617 -10.994 1.00 68.06 94 ALA A O 1
ATOM 724 N N . VAL A 1 95 ? -12.773 -11.299 -9.535 1.00 71.75 95 VAL A N 1
ATOM 725 C CA . VAL A 1 95 ? -12.600 -10.479 -8.338 1.00 71.75 95 VAL A CA 1
ATOM 726 C C . VAL A 1 95 ? -11.104 -10.310 -8.113 1.00 71.75 95 VAL A C 1
ATOM 728 O O . VAL A 1 95 ? -10.408 -11.239 -7.712 1.00 71.75 95 VAL A O 1
ATOM 731 N N . THR A 1 96 ? -10.596 -9.123 -8.426 1.00 76.88 96 THR A N 1
ATOM 732 C CA . THR A 1 96 ? -9.178 -8.786 -8.265 1.00 76.88 96 THR A CA 1
ATOM 733 C C . THR A 1 96 ? -8.878 -8.270 -6.861 1.00 76.88 96 THR A C 1
ATOM 735 O O . THR A 1 96 ? -7.925 -8.728 -6.240 1.00 76.88 96 THR A O 1
ATOM 738 N N . THR A 1 97 ? -9.692 -7.340 -6.355 1.00 79.81 97 THR A N 1
ATOM 739 C CA . THR A 1 97 ? -9.464 -6.662 -5.064 1.00 79.81 97 THR A CA 1
ATOM 740 C C . THR A 1 97 ? -10.564 -6.902 -4.034 1.00 79.81 97 THR A C 1
ATOM 742 O O . THR A 1 97 ? -10.300 -6.811 -2.841 1.00 79.81 97 THR A O 1
ATOM 745 N N . GLY A 1 98 ? -11.787 -7.219 -4.469 1.00 83.56 98 GLY A N 1
ATOM 746 C CA . GLY A 1 98 ? -12.932 -7.427 -3.575 1.00 83.56 98 GLY A CA 1
ATOM 747 C C . GLY A 1 98 ? -13.557 -6.142 -3.011 1.00 83.56 98 GLY A C 1
ATOM 748 O O . GLY A 1 98 ? -14.530 -6.222 -2.274 1.00 83.56 98 GLY A O 1
ATOM 749 N N . GLU A 1 99 ? -13.047 -4.960 -3.377 1.00 80.50 99 GLU A N 1
ATOM 750 C CA . GLU A 1 99 ? -13.475 -3.653 -2.834 1.00 80.50 99 GLU A CA 1
ATOM 751 C C . GLU A 1 99 ? -14.964 -3.346 -3.050 1.00 80.50 99 GLU A C 1
ATOM 753 O O . GLU A 1 99 ? -15.576 -2.651 -2.245 1.00 80.50 99 GLU A O 1
ATOM 758 N N . TYR A 1 100 ? -15.548 -3.884 -4.124 1.00 82.00 100 TYR A N 1
ATOM 759 C CA . TYR A 1 100 ? -16.951 -3.688 -4.493 1.00 82.00 100 TYR A CA 1
ATOM 760 C C . TYR A 1 100 ? -17.804 -4.949 -4.282 1.00 82.00 100 TYR A C 1
ATOM 762 O O . TYR A 1 100 ? -18.884 -5.066 -4.862 1.00 82.00 100 TYR A O 1
ATOM 770 N N . GLU A 1 101 ? -17.328 -5.925 -3.501 1.00 82.00 101 GLU A N 1
ATOM 771 C CA . GLU A 1 101 ? -18.141 -7.094 -3.163 1.00 82.00 101 GLU A CA 1
ATOM 772 C C . GLU A 1 101 ? -19.222 -6.739 -2.135 1.00 82.00 101 GLU A C 1
ATOM 774 O O . GLU A 1 101 ? -18.962 -6.138 -1.094 1.00 82.00 101 GLU A O 1
ATOM 779 N N . THR A 1 102 ? -20.457 -7.167 -2.400 1.00 84.06 102 THR A N 1
ATOM 780 C CA . THR A 1 102 ? -21.538 -7.117 -1.411 1.00 84.06 102 THR A CA 1
ATOM 781 C C . THR A 1 102 ? -21.420 -8.314 -0.470 1.00 84.06 102 THR A C 1
ATOM 783 O O . THR A 1 102 ? -21.566 -9.461 -0.898 1.00 84.06 102 THR A O 1
ATOM 786 N N . ILE A 1 103 ? -21.176 -8.051 0.815 1.00 84.94 103 ILE A N 1
ATOM 787 C CA . ILE A 1 103 ? -21.017 -9.077 1.851 1.00 84.94 103 ILE A CA 1
ATOM 788 C C . ILE A 1 103 ? -22.251 -9.072 2.754 1.00 84.94 103 ILE A C 1
ATOM 790 O O . ILE A 1 103 ? -22.543 -8.081 3.419 1.00 84.94 103 ILE A O 1
ATOM 794 N N . TRP A 1 104 ? -22.962 -10.198 2.791 1.00 86.62 104 TRP A N 1
ATOM 795 C CA . TRP A 1 104 ? -24.091 -10.418 3.695 1.00 86.62 104 TRP A CA 1
ATOM 796 C C . TRP A 1 104 ? -23.607 -11.109 4.970 1.00 86.62 104 TRP A C 1
ATOM 798 O O . TRP A 1 104 ? -22.794 -12.032 4.891 1.00 86.62 104 TRP A O 1
ATOM 808 N N . LEU A 1 105 ? -24.131 -10.706 6.132 1.00 87.00 105 LEU A N 1
ATOM 809 C CA . LEU A 1 105 ? -23.725 -11.256 7.433 1.00 87.00 105 LEU A CA 1
ATOM 810 C C . LEU A 1 105 ? -23.894 -12.786 7.490 1.00 87.00 105 LEU A C 1
ATOM 812 O O . LEU A 1 105 ? -23.005 -13.491 7.965 1.00 87.00 105 LEU A O 1
ATOM 816 N N . ASP A 1 106 ? -24.980 -13.299 6.910 1.00 88.38 106 ASP A N 1
ATOM 817 C CA . ASP A 1 106 ? -25.317 -14.730 6.879 1.00 88.38 106 ASP A CA 1
ATOM 818 C C . ASP A 1 106 ? -24.336 -15.574 6.047 1.00 88.38 106 ASP A C 1
ATOM 820 O O . ASP A 1 106 ? -24.290 -16.796 6.173 1.00 88.38 106 ASP A O 1
ATOM 824 N N . CYS A 1 107 ? -23.543 -14.937 5.181 1.00 85.75 107 CYS A N 1
ATOM 825 C CA . CYS A 1 107 ? -22.529 -15.601 4.363 1.00 85.75 107 CYS A CA 1
ATOM 826 C C . CYS A 1 107 ? -21.152 -15.674 5.044 1.00 85.75 107 CYS A C 1
ATOM 828 O O . CYS A 1 107 ? -20.241 -16.281 4.481 1.00 85.75 107 CYS A O 1
ATOM 830 N N . LEU A 1 108 ? -20.981 -15.062 6.222 1.00 87.62 108 LEU A N 1
ATOM 831 C CA . LEU A 1 108 ? -19.723 -15.082 6.967 1.00 87.62 108 LEU A CA 1
ATOM 832 C C . LEU A 1 108 ? -19.549 -16.403 7.720 1.00 87.62 108 LEU A C 1
ATOM 834 O O . LEU A 1 108 ? -20.474 -16.899 8.364 1.00 87.62 108 LEU A O 1
ATOM 838 N N . SER A 1 109 ? -18.328 -16.932 7.716 1.00 90.12 109 SER A N 1
ATOM 839 C CA . SER A 1 109 ? -17.953 -18.051 8.581 1.00 90.12 109 SER A CA 1
ATOM 840 C C . SER A 1 109 ? -17.957 -17.645 10.058 1.00 90.12 109 SER A C 1
ATOM 842 O O . SER A 1 109 ? -17.793 -16.476 10.404 1.00 90.12 109 SER A O 1
ATOM 844 N N . GLU A 1 110 ? -18.047 -18.613 10.971 1.00 89.25 110 GLU A N 1
ATOM 845 C CA . GLU A 1 110 ? -18.060 -18.340 12.419 1.00 89.25 110 GLU A CA 1
ATOM 846 C C . GLU A 1 110 ? -16.847 -17.523 12.906 1.00 89.25 110 GLU A C 1
ATOM 848 O O . GLU A 1 110 ? -16.952 -16.722 13.836 1.00 89.25 110 GLU A O 1
ATOM 853 N N . LYS A 1 111 ? -15.673 -17.712 12.287 1.00 92.06 111 LYS A N 1
ATOM 854 C CA . LYS A 1 111 ? -14.464 -16.937 12.610 1.00 92.06 111 LYS A CA 1
ATOM 855 C C . LYS A 1 111 ? -14.593 -15.484 12.161 1.00 92.06 111 LYS A C 1
ATOM 857 O O . LYS A 1 111 ? -14.191 -14.584 12.896 1.00 92.06 111 LYS A O 1
ATOM 862 N N . GLU A 1 112 ? -15.148 -15.265 10.976 1.00 88.62 112 GLU A N 1
ATOM 863 C CA . GLU A 1 112 ? -15.368 -13.929 10.424 1.00 88.62 112 GLU A CA 1
ATOM 864 C C . GLU A 1 112 ? -16.465 -13.194 11.187 1.00 88.62 112 GLU A C 1
ATOM 866 O O . GLU A 1 112 ? -16.280 -12.026 11.501 1.00 88.62 112 GLU A O 1
ATOM 871 N N . GLN A 1 113 ? -17.537 -13.880 11.592 1.00 90.44 113 GLN A N 1
ATOM 872 C CA . GLN A 1 113 ? -18.573 -13.304 12.454 1.00 90.44 113 GLN A CA 1
ATOM 873 C C . GLN A 1 113 ? -18.010 -12.883 13.816 1.00 90.44 113 GLN A C 1
ATOM 875 O O . GLN A 1 113 ? -18.268 -11.775 14.281 1.00 90.44 113 GLN A O 1
ATOM 880 N N . LYS A 1 114 ? -17.175 -13.721 14.449 1.00 93.12 114 LYS A N 1
ATOM 881 C CA . LYS A 1 114 ? -16.477 -13.342 15.691 1.00 93.12 114 LYS A CA 1
ATOM 882 C C . LYS A 1 114 ? -15.589 -12.119 15.489 1.00 93.12 114 LYS A C 1
ATOM 884 O O . LYS A 1 114 ? -15.546 -11.253 16.358 1.00 93.12 114 LYS A O 1
ATOM 889 N N . LYS A 1 115 ? -14.889 -12.041 14.352 1.00 90.31 115 LYS A N 1
ATOM 890 C CA . LYS A 1 115 ? -14.058 -10.883 14.028 1.00 90.31 115 LYS A CA 1
ATOM 891 C C . LYS A 1 115 ? -14.915 -9.640 13.812 1.00 90.31 115 LYS A C 1
ATOM 893 O O . LYS A 1 115 ? -14.603 -8.627 14.420 1.00 90.31 115 LYS A O 1
ATOM 898 N N . TYR A 1 116 ? -15.989 -9.740 13.033 1.00 90.94 116 TYR A N 1
ATOM 899 C CA . TYR A 1 116 ? -16.952 -8.669 12.782 1.00 90.94 116 TYR A CA 1
ATOM 900 C C . TYR A 1 116 ? -17.496 -8.091 14.092 1.00 90.94 116 TYR A C 1
ATOM 902 O O . TYR A 1 116 ? -17.386 -6.895 14.326 1.00 90.94 116 TYR A O 1
ATOM 910 N N . ASN A 1 117 ? -17.943 -8.953 15.006 1.00 90.19 117 ASN A N 1
ATOM 911 C CA . ASN A 1 117 ? -18.472 -8.539 16.308 1.00 90.19 117 ASN A CA 1
ATOM 912 C C . ASN A 1 117 ? -17.408 -7.960 17.257 1.00 90.19 117 ASN A C 1
ATOM 914 O O . ASN A 1 117 ? -17.752 -7.311 18.237 1.00 90.19 117 ASN A O 1
ATOM 918 N N . SER A 1 118 ? -16.122 -8.221 17.002 1.00 90.31 118 SER A N 1
ATOM 919 C CA . SER A 1 118 ? -15.009 -7.660 17.781 1.00 90.31 118 SER A CA 1
ATOM 920 C C . SER A 1 118 ? -14.525 -6.302 17.270 1.00 90.31 118 SER A C 1
ATOM 922 O O . SER A 1 118 ? -13.637 -5.720 17.887 1.00 90.31 118 SER A O 1
ATOM 924 N N . ILE A 1 119 ? -15.024 -5.837 16.118 1.00 88.69 119 ILE A N 1
ATOM 925 C CA . ILE A 1 119 ? -14.638 -4.542 15.554 1.00 88.69 119 ILE A CA 1
ATOM 926 C C . ILE A 1 119 ? -15.359 -3.457 16.344 1.00 88.69 119 ILE A C 1
ATOM 928 O O . ILE A 1 119 ? -16.587 -3.415 16.365 1.00 88.69 119 ILE A O 1
ATOM 932 N N . ASP A 1 120 ? -14.584 -2.576 16.967 1.00 89.25 120 ASP A N 1
ATOM 933 C CA . ASP A 1 120 ? -15.122 -1.371 17.580 1.00 89.25 120 ASP A CA 1
ATOM 934 C C . ASP A 1 120 ? -15.430 -0.337 16.489 1.00 89.25 120 ASP A C 1
ATOM 936 O O . ASP A 1 120 ? -14.630 -0.097 15.577 1.00 89.25 120 ASP A O 1
ATOM 940 N N . THR A 1 121 ? -16.618 0.252 16.558 1.00 87.19 121 THR A N 1
ATOM 941 C CA . THR A 1 121 ? -17.079 1.296 15.640 1.00 87.19 121 THR A CA 1
ATOM 942 C C . THR A 1 121 ? -16.877 2.698 16.201 1.00 87.19 121 THR A C 1
ATOM 944 O O . THR A 1 121 ? -17.168 3.665 15.498 1.00 87.19 121 THR A O 1
ATOM 947 N N . ASP A 1 122 ? -16.399 2.836 17.443 1.00 89.75 122 ASP A N 1
ATOM 948 C CA . ASP A 1 122 ? -16.082 4.144 18.001 1.00 89.75 122 ASP A CA 1
ATOM 949 C C . ASP A 1 122 ? -14.917 4.794 17.243 1.00 89.75 122 ASP A C 1
ATOM 951 O O . ASP A 1 122 ? -13.819 4.244 17.112 1.00 89.75 122 ASP A O 1
ATOM 955 N N . LEU A 1 123 ? -15.162 6.009 16.756 1.00 85.69 123 LEU A N 1
ATOM 956 C CA . LEU A 1 123 ? -14.232 6.763 15.925 1.00 85.69 123 LEU A CA 1
ATOM 957 C C . LEU A 1 123 ? -12.910 7.018 16.661 1.00 85.69 123 LEU A C 1
ATOM 959 O O . LEU A 1 123 ? -11.836 6.884 16.073 1.00 85.69 123 LEU A O 1
ATOM 963 N N . SER A 1 124 ? -12.982 7.352 17.953 1.00 87.00 124 SER A N 1
ATOM 964 C CA . SER A 1 124 ? -11.800 7.617 18.780 1.00 87.00 124 SER A CA 1
ATOM 965 C C . SER A 1 124 ? -10.917 6.371 18.909 1.00 87.00 124 SER A C 1
ATOM 967 O O . SER A 1 124 ? -9.701 6.439 18.700 1.00 87.00 124 SER A O 1
ATOM 969 N N . VAL A 1 125 ? -11.537 5.215 19.174 1.00 89.06 125 VAL A N 1
ATOM 970 C CA . VAL A 1 125 ? -10.843 3.926 19.287 1.00 89.06 125 VAL A CA 1
ATOM 971 C C . VAL A 1 125 ? -10.198 3.531 17.959 1.00 89.06 125 VAL A C 1
ATOM 973 O O . VAL A 1 125 ? -9.012 3.197 17.940 1.00 89.06 125 VAL A O 1
ATOM 976 N N . GLN A 1 126 ? -10.915 3.652 16.839 1.00 91.06 126 GLN A N 1
ATOM 977 C CA . GLN A 1 126 ? -10.381 3.306 15.516 1.00 91.06 126 GLN A CA 1
ATOM 978 C C . GLN A 1 126 ? -9.153 4.138 15.130 1.00 91.06 126 GLN A C 1
ATOM 980 O O . GLN A 1 126 ? -8.173 3.614 14.593 1.00 91.06 126 GLN A O 1
ATOM 985 N N . ILE A 1 127 ? -9.171 5.440 15.422 1.00 91.19 127 ILE A N 1
ATOM 986 C CA . ILE A 1 127 ? -8.028 6.314 15.136 1.00 91.19 127 ILE A CA 1
ATOM 987 C C . ILE A 1 127 ? -6.827 5.931 15.995 1.00 91.19 127 ILE A C 1
ATOM 989 O O . ILE A 1 127 ? -5.699 5.904 15.498 1.00 91.19 127 ILE A O 1
ATOM 993 N N . ASP A 1 128 ? -7.051 5.598 17.264 1.00 92.06 128 ASP A N 1
ATOM 994 C CA . ASP A 1 128 ? -5.983 5.168 18.162 1.00 92.06 128 ASP A CA 1
ATOM 995 C C . ASP A 1 128 ? -5.351 3.846 17.736 1.00 92.06 128 ASP A C 1
ATOM 997 O O . ASP A 1 128 ? -4.124 3.700 17.783 1.00 92.06 128 ASP A O 1
ATOM 1001 N N . GLU A 1 129 ? -6.155 2.893 17.274 1.00 92.94 129 GLU A N 1
ATOM 1002 C CA . GLU A 1 129 ? -5.662 1.651 16.683 1.00 92.94 129 GLU A CA 1
ATOM 1003 C C . GLU A 1 129 ? -4.820 1.911 15.432 1.00 92.94 129 GLU A C 1
ATOM 1005 O O . GLU A 1 129 ? -3.709 1.381 15.310 1.00 92.94 129 GLU A O 1
ATOM 1010 N N . GLU A 1 130 ? -5.282 2.784 14.536 1.00 93.19 130 GLU A N 1
ATOM 1011 C CA . GLU A 1 130 ? -4.550 3.109 13.315 1.00 93.19 130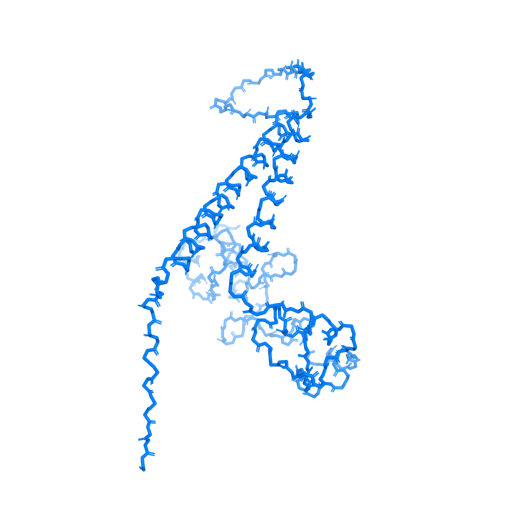 GLU A CA 1
ATOM 1012 C C . GLU A 1 130 ? -3.249 3.878 13.612 1.00 93.19 130 GLU A C 1
ATOM 1014 O O . GLU A 1 130 ? -2.224 3.620 12.972 1.00 93.19 130 GLU A O 1
ATOM 1019 N N . ILE A 1 131 ? -3.225 4.766 14.614 1.00 94.06 131 ILE A N 1
ATOM 1020 C CA . ILE A 1 131 ? -2.000 5.445 15.074 1.00 94.06 131 ILE A CA 1
ATOM 1021 C C . ILE A 1 131 ? -0.996 4.429 15.632 1.00 94.06 131 ILE A C 1
ATOM 1023 O O . ILE A 1 131 ? 0.194 4.489 15.290 1.00 94.06 131 ILE A O 1
ATOM 1027 N N . LYS A 1 132 ? -1.446 3.481 16.465 1.00 94.38 132 LYS A N 1
ATOM 1028 C CA . LYS A 1 132 ? -0.592 2.406 17.003 1.00 94.38 132 LYS A CA 1
ATOM 1029 C C . LYS A 1 132 ? -0.008 1.562 15.875 1.00 94.38 132 LYS A C 1
ATOM 1031 O O . LYS A 1 132 ? 1.205 1.349 15.825 1.00 94.38 132 LYS A O 1
ATOM 1036 N N . LEU A 1 133 ? -0.848 1.134 14.935 1.00 94.44 133 LEU A N 1
ATOM 1037 C CA . LEU A 1 133 ? -0.431 0.320 13.799 1.00 94.44 133 LEU A CA 1
ATOM 1038 C C . LEU A 1 133 ? 0.547 1.073 12.891 1.00 94.44 133 LEU A C 1
ATOM 1040 O O . LEU A 1 133 ? 1.560 0.515 12.472 1.00 94.44 133 LEU A O 1
ATOM 1044 N N . THR A 1 134 ? 0.286 2.353 12.630 1.00 94.06 134 THR A N 1
ATOM 1045 C CA . THR A 1 134 ? 1.169 3.227 11.847 1.00 94.06 134 THR A CA 1
ATOM 1046 C C . THR A 1 134 ? 2.524 3.401 12.529 1.00 94.06 134 THR A C 1
ATOM 1048 O O . THR A 1 134 ? 3.554 3.226 11.887 1.00 94.06 134 THR A O 1
ATOM 1051 N N . THR A 1 135 ? 2.548 3.614 13.844 1.00 93.50 135 THR A N 1
ATOM 1052 C CA . THR A 1 135 ? 3.796 3.718 14.622 1.00 93.50 135 THR A CA 1
ATOM 1053 C C . THR A 1 135 ? 4.599 2.415 14.596 1.00 93.50 135 THR A C 1
ATOM 1055 O O . THR A 1 135 ? 5.819 2.419 14.450 1.00 93.50 135 THR A O 1
ATOM 1058 N N . PHE A 1 136 ? 3.929 1.266 14.677 1.00 95.94 136 PHE A N 1
ATOM 1059 C CA . PHE A 1 136 ? 4.607 -0.023 14.570 1.00 95.94 136 PHE A CA 1
ATOM 1060 C C . PHE A 1 136 ? 5.148 -0.292 13.156 1.00 95.94 136 PHE A C 1
ATOM 1062 O O . PHE A 1 136 ? 6.213 -0.896 12.996 1.00 95.94 136 PHE A O 1
ATOM 1069 N N . ARG A 1 137 ? 4.445 0.176 12.115 1.00 94.06 137 ARG A N 1
ATOM 1070 C CA . ARG A 1 137 ? 4.948 0.150 10.733 1.00 94.06 137 ARG A CA 1
ATOM 1071 C C . ARG A 1 137 ? 6.216 0.994 10.597 1.00 94.06 137 ARG A C 1
ATOM 1073 O O . ARG A 1 137 ? 7.178 0.485 10.030 1.00 94.06 137 ARG A O 1
ATOM 1080 N N . GLU A 1 138 ? 6.249 2.205 11.160 1.00 92.44 138 GLU A N 1
ATOM 1081 C CA . GLU A 1 138 ? 7.450 3.061 11.193 1.00 92.44 138 GLU A CA 1
ATOM 1082 C C . GLU A 1 138 ? 8.631 2.320 11.823 1.00 92.44 138 GLU A C 1
ATOM 1084 O O . GLU A 1 138 ? 9.690 2.213 11.210 1.00 92.44 138 GLU A O 1
ATOM 1089 N N . TYR A 1 139 ? 8.425 1.714 12.996 1.00 93.75 139 TYR A N 1
ATOM 1090 C CA . TYR A 1 139 ? 9.452 0.915 13.665 1.00 93.75 139 TYR A CA 1
ATOM 1091 C C . TYR A 1 139 ? 9.985 -0.221 12.777 1.00 93.75 139 TYR A C 1
ATOM 1093 O O . TYR A 1 139 ? 11.196 -0.385 12.631 1.00 93.75 139 TYR A O 1
ATOM 1101 N N . LYS A 1 140 ? 9.099 -0.991 12.130 1.00 94.50 140 LYS A N 1
ATOM 1102 C CA . LYS A 1 140 ? 9.513 -2.073 11.221 1.00 94.50 140 LYS A CA 1
ATOM 1103 C C . LYS A 1 140 ? 10.270 -1.562 9.998 1.00 94.50 140 LYS A C 1
ATOM 1105 O O . LYS A 1 140 ? 11.176 -2.243 9.531 1.00 94.50 140 LYS A O 1
ATOM 1110 N N . MET A 1 141 ? 9.888 -0.411 9.454 1.00 94.31 141 MET A N 1
ATOM 1111 C CA . MET A 1 141 ? 10.577 0.199 8.317 1.00 94.31 141 MET A CA 1
ATOM 1112 C C . MET A 1 141 ? 11.971 0.682 8.713 1.00 94.31 141 MET A C 1
ATOM 1114 O O . MET A 1 141 ? 12.929 0.341 8.029 1.00 94.31 141 MET A O 1
ATOM 1118 N N . MET A 1 142 ? 12.097 1.356 9.857 1.00 92.25 142 MET A N 1
ATOM 1119 C CA . MET A 1 142 ? 13.390 1.760 10.419 1.00 92.25 142 MET A CA 1
ATOM 1120 C C . MET A 1 142 ? 14.296 0.560 10.691 1.00 92.25 142 MET A C 1
ATOM 1122 O O . MET A 1 142 ? 15.476 0.592 10.358 1.00 92.25 142 MET A O 1
ATOM 1126 N N . LYS A 1 143 ? 13.738 -0.532 11.228 1.00 92.94 143 LYS A N 1
ATOM 1127 C CA . LYS A 1 143 ? 14.486 -1.776 11.420 1.00 92.94 143 LYS A CA 1
ATOM 1128 C C . LYS A 1 143 ? 15.019 -2.335 10.097 1.00 92.94 143 LYS A C 1
ATOM 1130 O O . LYS A 1 143 ? 16.183 -2.686 10.031 1.00 92.94 143 LYS A O 1
ATOM 1135 N N . ARG A 1 144 ? 14.208 -2.358 9.032 1.00 91.19 144 ARG A N 1
ATOM 1136 C CA . ARG A 1 144 ? 14.673 -2.800 7.702 1.00 91.19 144 ARG A CA 1
ATOM 1137 C C . ARG A 1 144 ? 15.787 -1.916 7.147 1.00 91.19 144 ARG A C 1
ATOM 1139 O O . ARG A 1 144 ? 16.675 -2.444 6.493 1.00 91.19 144 ARG A O 1
ATOM 1146 N N . ILE A 1 145 ? 15.733 -0.601 7.379 1.00 90.25 145 ILE A N 1
ATOM 1147 C CA . ILE A 1 145 ? 16.818 0.311 6.985 1.00 90.25 145 ILE A CA 1
ATOM 1148 C C . ILE A 1 145 ? 18.103 -0.065 7.727 1.00 90.25 145 ILE A C 1
ATOM 1150 O O . ILE A 1 145 ? 19.139 -0.190 7.086 1.00 90.25 145 ILE A O 1
ATOM 1154 N N . ALA A 1 146 ? 18.031 -0.300 9.042 1.00 89.25 146 ALA A N 1
ATOM 1155 C CA . ALA A 1 146 ? 19.183 -0.741 9.828 1.00 89.25 146 ALA A CA 1
ATOM 1156 C C . ALA A 1 146 ? 19.742 -2.082 9.318 1.00 89.25 146 ALA A C 1
ATOM 1158 O O . ALA A 1 146 ? 20.929 -2.166 9.022 1.00 89.25 146 ALA A O 1
ATOM 1159 N N . ASP A 1 147 ? 18.877 -3.079 9.104 1.00 88.38 147 ASP A N 1
ATOM 1160 C CA . ASP A 1 147 ? 19.266 -4.397 8.585 1.00 88.38 147 ASP A CA 1
ATOM 1161 C C . ASP A 1 147 ? 19.939 -4.296 7.192 1.00 88.38 147 ASP A C 1
ATOM 1163 O O . ASP A 1 147 ? 20.857 -5.053 6.887 1.00 88.38 147 ASP A O 1
ATOM 1167 N N . LEU A 1 148 ? 19.497 -3.366 6.331 1.00 86.19 148 LEU A N 1
ATOM 1168 C CA . LEU A 1 148 ? 20.095 -3.118 5.009 1.00 86.19 148 LEU A CA 1
ATOM 1169 C C . LEU A 1 148 ? 21.406 -2.323 5.084 1.00 86.19 148 LEU A C 1
ATOM 1171 O O . LEU A 1 148 ? 22.278 -2.514 4.237 1.00 86.19 148 LEU A O 1
ATOM 1175 N N . ALA A 1 149 ? 21.540 -1.434 6.069 1.00 80.38 149 ALA A N 1
ATOM 1176 C CA . ALA A 1 149 ? 22.729 -0.613 6.280 1.00 80.38 149 ALA A CA 1
ATOM 1177 C C . ALA A 1 149 ? 23.894 -1.403 6.901 1.00 80.38 149 ALA A C 1
ATOM 1179 O O . ALA A 1 149 ? 25.047 -1.083 6.634 1.00 80.38 149 ALA A O 1
ATOM 1180 N N . GLU A 1 150 ? 23.607 -2.447 7.685 1.00 77.06 150 GLU A N 1
ATOM 1181 C CA . GLU A 1 150 ? 24.613 -3.343 8.280 1.00 77.06 150 GLU A CA 1
ATOM 1182 C C . GLU A 1 150 ? 25.275 -4.297 7.267 1.00 77.06 150 GLU A C 1
ATOM 1184 O O . GLU A 1 150 ? 26.226 -5.005 7.602 1.00 77.06 150 GLU A O 1
ATOM 1189 N N . VAL A 1 151 ? 24.810 -4.336 6.013 1.00 69.38 151 VAL A N 1
ATOM 1190 C CA . VAL A 1 151 ? 25.435 -5.150 4.962 1.00 69.38 151 VAL A CA 1
ATOM 1191 C C . VAL A 1 151 ? 26.731 -4.474 4.493 1.00 69.38 151 VAL A C 1
ATOM 1193 O O . VAL A 1 151 ? 26.741 -3.707 3.533 1.00 69.38 151 VAL A O 1
ATOM 1196 N N . ASP A 1 152 ? 27.842 -4.777 5.169 1.00 55.94 152 ASP A N 1
ATOM 1197 C CA . ASP A 1 152 ? 29.187 -4.290 4.842 1.00 55.94 152 ASP A CA 1
ATOM 1198 C C . ASP A 1 152 ? 29.648 -4.737 3.438 1.00 55.94 152 ASP A C 1
ATOM 1200 O O . ASP A 1 152 ? 30.024 -5.886 3.198 1.00 55.94 152 ASP A O 1
ATOM 1204 N N . TYR A 1 153 ? 29.698 -3.797 2.492 1.00 58.00 153 TYR A N 1
ATOM 1205 C CA . TYR A 1 153 ? 30.286 -3.962 1.151 1.00 58.00 153 TYR A CA 1
ATOM 1206 C C . TYR A 1 153 ? 31.755 -3.498 1.077 1.00 58.00 153 TYR A C 1
ATOM 1208 O O . TYR A 1 153 ? 32.311 -3.284 -0.000 1.00 58.00 153 TYR A O 1
ATOM 1216 N N . THR A 1 154 ? 32.409 -3.334 2.227 1.00 49.50 154 THR A N 1
ATOM 1217 C CA . THR A 1 154 ? 33.685 -2.620 2.404 1.00 49.50 154 THR A CA 1
ATOM 1218 C C . THR A 1 154 ? 34.935 -3.336 1.880 1.00 49.50 154 THR A C 1
ATOM 1220 O O . THR A 1 154 ? 35.998 -2.718 1.824 1.00 49.50 154 THR A O 1
ATOM 1223 N N . THR A 1 155 ? 34.863 -4.586 1.403 1.00 45.75 155 THR A N 1
ATOM 1224 C CA . THR A 1 155 ? 36.037 -5.227 0.774 1.00 45.75 155 THR A CA 1
ATOM 1225 C C . THR A 1 155 ? 36.082 -4.932 -0.725 1.00 45.75 155 THR A C 1
ATOM 1227 O O . THR A 1 155 ? 35.718 -5.755 -1.569 1.00 45.75 155 THR A O 1
ATOM 1230 N N . VAL A 1 156 ? 36.546 -3.725 -1.048 1.00 47.22 156 VAL A N 1
ATOM 1231 C CA . VAL A 1 156 ? 36.828 -3.265 -2.411 1.00 47.22 156 VAL A CA 1
ATOM 1232 C C . VAL A 1 156 ? 38.038 -4.036 -2.955 1.00 47.22 156 VAL A C 1
ATOM 1234 O O . VAL A 1 156 ? 39.181 -3.601 -2.807 1.00 47.22 156 VAL A O 1
ATOM 1237 N N . GLN A 1 157 ? 37.831 -5.187 -3.603 1.00 39.62 157 GLN A N 1
ATOM 1238 C CA . GLN A 1 157 ? 38.878 -5.767 -4.449 1.00 39.62 157 GLN A CA 1
ATOM 1239 C C . GLN A 1 157 ? 38.855 -5.059 -5.798 1.00 39.62 157 GLN A C 1
ATOM 1241 O O . GLN A 1 157 ? 38.196 -5.464 -6.752 1.00 39.62 157 GLN A O 1
ATOM 1246 N N . LYS A 1 158 ? 39.618 -3.969 -5.869 1.00 45.03 158 LYS A N 1
ATOM 1247 C CA . LYS A 1 158 ? 39.886 -3.228 -7.099 1.00 45.03 158 LYS A CA 1
ATOM 1248 C C . LYS A 1 158 ? 40.703 -4.109 -8.060 1.00 45.03 158 LYS A C 1
ATOM 1250 O O . LYS A 1 158 ? 41.925 -4.013 -8.108 1.00 45.03 158 LYS A O 1
ATOM 1255 N N . VAL A 1 159 ? 40.057 -4.976 -8.842 1.00 45.34 159 VAL A N 1
ATOM 1256 C CA . VAL A 1 159 ? 40.718 -5.682 -9.953 1.00 45.34 159 VAL A CA 1
ATOM 1257 C C . VAL A 1 159 ? 40.573 -4.839 -11.215 1.00 45.34 159 VAL A C 1
ATOM 1259 O O . VAL A 1 159 ? 39.747 -5.095 -12.086 1.00 45.34 159 VAL A O 1
ATOM 1262 N N . VAL A 1 160 ? 41.410 -3.806 -11.321 1.00 48.38 160 VAL A N 1
ATOM 1263 C CA . VAL A 1 160 ? 41.623 -3.101 -12.589 1.00 48.38 160 VAL A CA 1
ATOM 1264 C C . VAL A 1 160 ? 42.434 -4.027 -13.494 1.00 48.38 160 VAL A C 1
ATOM 1266 O O . VAL A 1 160 ? 43.648 -4.140 -13.346 1.00 48.38 160 VAL A O 1
ATOM 1269 N N . LYS A 1 161 ? 41.782 -4.706 -14.441 1.00 42.12 161 LYS A N 1
ATOM 1270 C CA . LYS A 1 161 ? 42.471 -5.286 -15.602 1.00 42.12 161 LYS A CA 1
ATOM 1271 C C . LYS A 1 161 ? 42.217 -4.396 -16.808 1.00 42.12 161 LYS A C 1
ATOM 1273 O O . LYS A 1 161 ? 41.242 -4.570 -17.531 1.00 42.12 161 LYS A O 1
ATOM 1278 N N . SER A 1 162 ? 43.115 -3.443 -17.025 1.00 41.31 162 SER A N 1
ATOM 1279 C CA . SER A 1 162 ? 43.231 -2.749 -18.301 1.00 41.31 162 SER A CA 1
ATOM 1280 C C . SER A 1 162 ? 43.827 -3.701 -19.348 1.00 41.31 162 SER A C 1
ATOM 1282 O O . SER A 1 162 ? 44.860 -4.332 -19.128 1.00 41.31 162 SER A O 1
ATOM 1284 N N . LYS A 1 163 ? 43.192 -3.797 -20.519 1.00 41.19 163 LYS A N 1
ATOM 1285 C CA . LYS A 1 163 ? 43.884 -4.143 -21.768 1.00 41.19 163 LYS A CA 1
ATOM 1286 C C . LYS A 1 163 ? 43.843 -2.909 -22.669 1.00 41.19 163 LYS A C 1
ATOM 1288 O O . LYS A 1 163 ? 42.774 -2.313 -22.789 1.00 41.19 163 LYS A O 1
ATOM 1293 N N . PRO A 1 164 ? 44.961 -2.503 -23.292 1.00 42.72 164 PRO A N 1
ATOM 1294 C CA . PRO A 1 164 ? 44.951 -1.376 -24.206 1.00 42.72 164 PRO A CA 1
ATOM 1295 C C . PRO A 1 164 ? 44.325 -1.820 -25.530 1.00 42.72 164 PRO A C 1
ATOM 1297 O O . PRO A 1 164 ? 44.666 -2.871 -26.073 1.00 42.72 164 PRO A O 1
ATOM 1300 N N . SER A 1 165 ? 43.421 -1.023 -26.086 1.00 44.66 165 SER A N 1
ATOM 1301 C CA . SER A 1 165 ? 43.073 -1.116 -27.502 1.00 44.66 165 SER A CA 1
ATOM 1302 C C . SER A 1 165 ? 42.967 0.290 -28.064 1.00 44.66 165 SER A C 1
ATOM 1304 O O . SER A 1 165 ? 42.259 1.143 -27.532 1.00 44.66 165 SER A O 1
ATOM 1306 N N . LYS A 1 166 ? 43.788 0.525 -29.090 1.00 49.00 166 LYS A N 1
ATOM 1307 C CA . LYS A 1 166 ? 43.786 1.725 -29.918 1.00 49.00 166 LYS A CA 1
ATOM 1308 C C . LYS A 1 166 ? 42.415 1.846 -30.590 1.00 49.00 166 LYS A C 1
ATOM 1310 O O . LYS A 1 166 ? 41.831 0.838 -30.970 1.00 49.00 166 LYS A O 1
ATOM 1315 N N . ASP A 1 167 ? 41.959 3.082 -30.735 1.00 50.91 167 ASP A N 1
ATOM 1316 C CA . ASP A 1 167 ? 40.814 3.493 -31.552 1.00 50.91 167 ASP A CA 1
ATOM 1317 C C . ASP A 1 167 ? 39.413 3.160 -31.016 1.00 50.91 167 ASP A C 1
ATOM 1319 O O . ASP A 1 167 ? 38.724 2.267 -31.502 1.00 50.91 167 ASP A O 1
ATOM 1323 N N . LYS A 1 168 ? 38.959 3.972 -30.049 1.00 46.47 168 LYS A N 1
ATOM 1324 C CA . LYS A 1 168 ? 37.689 4.740 -30.076 1.00 46.47 168 LYS A CA 1
ATOM 1325 C C . LYS A 1 168 ? 37.419 5.323 -28.686 1.00 46.47 168 LYS A C 1
ATOM 1327 O O . LYS A 1 168 ? 37.239 4.595 -27.716 1.00 46.47 168 LYS A O 1
ATOM 1332 N N . GLN A 1 169 ? 37.393 6.652 -28.594 1.00 48.44 169 GLN A N 1
ATOM 1333 C CA . GLN A 1 169 ? 37.019 7.387 -27.383 1.00 48.44 169 GLN A CA 1
ATOM 1334 C C . GLN A 1 169 ? 35.503 7.302 -27.163 1.00 48.44 169 GLN A C 1
ATOM 1336 O O . GLN A 1 169 ? 34.763 8.204 -27.534 1.00 48.44 169 GLN A O 1
ATOM 1341 N N . ILE A 1 170 ? 35.039 6.209 -26.564 1.00 51.53 170 ILE A N 1
ATOM 1342 C CA . ILE A 1 170 ? 33.816 6.204 -25.756 1.00 51.53 170 ILE A CA 1
ATOM 1343 C C . ILE A 1 170 ? 34.166 5.382 -24.511 1.00 51.53 170 ILE A C 1
ATOM 1345 O O . ILE A 1 170 ? 34.419 4.184 -24.648 1.00 51.53 170 ILE A O 1
ATOM 1349 N N . PRO A 1 171 ? 34.258 5.980 -23.311 1.00 42.78 171 PRO A N 1
ATOM 1350 C CA . PRO A 1 171 ? 34.520 5.206 -22.108 1.00 42.78 171 PRO A CA 1
ATOM 1351 C C . PRO A 1 171 ? 33.298 4.326 -21.817 1.00 42.78 171 PRO A C 1
ATOM 1353 O O . PRO A 1 171 ? 32.267 4.811 -21.358 1.00 42.78 171 PRO A O 1
ATOM 1356 N N . SER A 1 172 ? 33.395 3.025 -22.098 1.00 48.53 172 SER A N 1
ATOM 1357 C CA . SER A 1 172 ? 32.434 2.048 -21.588 1.00 48.53 172 SER A CA 1
ATOM 1358 C C . SER A 1 172 ? 32.668 1.911 -20.085 1.00 48.53 172 SER A C 1
ATOM 1360 O O . SER A 1 172 ? 33.681 1.349 -19.661 1.00 48.53 172 SER A O 1
ATOM 1362 N N . VAL A 1 173 ? 31.761 2.461 -19.281 1.00 56.66 173 VAL A N 1
ATOM 1363 C CA . VAL A 1 173 ? 31.774 2.298 -17.824 1.00 56.66 173 VAL A CA 1
ATOM 1364 C C . VAL A 1 173 ? 31.407 0.845 -17.523 1.00 56.66 173 VAL A C 1
ATOM 1366 O O . VAL A 1 173 ? 30.242 0.467 -17.581 1.00 56.66 173 VAL A O 1
ATOM 1369 N N . VAL A 1 174 ? 32.412 0.009 -17.265 1.00 56.25 174 VAL A N 1
ATOM 1370 C CA . VAL A 1 174 ? 32.212 -1.348 -16.744 1.00 56.25 174 VAL A CA 1
ATOM 1371 C C . VAL A 1 174 ? 32.084 -1.212 -15.232 1.00 56.25 174 VAL A C 1
ATOM 1373 O O . VAL A 1 174 ? 33.092 -1.090 -14.538 1.00 56.25 174 VAL A O 1
ATOM 1376 N N . VAL A 1 175 ? 30.844 -1.149 -14.747 1.00 56.59 175 VAL A N 1
ATOM 1377 C CA . VAL A 1 175 ? 30.532 -1.165 -13.313 1.00 56.59 175 VAL A CA 1
ATOM 1378 C C . VAL A 1 175 ? 30.819 -2.572 -12.789 1.00 56.59 175 VAL A C 1
ATOM 1380 O O . VAL A 1 175 ? 30.465 -3.565 -13.423 1.00 56.59 175 VAL A O 1
ATOM 1383 N N . SER A 1 176 ? 31.531 -2.674 -11.672 1.00 65.06 176 SER A N 1
ATOM 1384 C CA . SER A 1 176 ? 31.827 -3.967 -11.049 1.00 65.06 176 SER A CA 1
ATOM 1385 C C . SER A 1 176 ? 30.582 -4.556 -10.365 1.00 65.06 176 SER A C 1
ATOM 1387 O O . SER A 1 176 ? 29.747 -3.818 -9.848 1.00 65.06 176 SER A O 1
ATOM 1389 N N . GLU A 1 177 ? 30.465 -5.889 -10.280 1.00 66.69 177 GLU A N 1
ATOM 1390 C CA . GLU A 1 177 ? 29.328 -6.569 -9.614 1.00 66.69 177 GLU A CA 1
ATOM 1391 C C . GLU A 1 177 ? 29.112 -6.117 -8.155 1.00 66.69 177 GLU A C 1
ATOM 1393 O O . GLU A 1 177 ? 28.013 -6.221 -7.609 1.00 66.69 177 GLU A O 1
ATOM 1398 N N . GLN A 1 178 ? 30.170 -5.638 -7.492 1.00 64.19 178 GLN A N 1
ATOM 1399 C CA . GLN A 1 178 ? 30.093 -5.108 -6.132 1.00 64.19 178 GLN A CA 1
ATOM 1400 C C . GLN A 1 178 ? 29.453 -3.713 -6.110 1.00 64.19 178 GLN A C 1
ATOM 1402 O O . GLN A 1 178 ? 28.603 -3.459 -5.263 1.00 64.19 178 GLN A O 1
ATOM 1407 N N . GLU A 1 179 ? 29.791 -2.839 -7.060 1.00 64.56 179 GLU A N 1
ATOM 1408 C CA . GLU A 1 179 ? 29.166 -1.517 -7.201 1.00 64.56 179 GLU A CA 1
ATOM 1409 C C . GLU A 1 179 ? 27.673 -1.634 -7.552 1.00 64.56 179 GLU A C 1
ATOM 1411 O O . GLU A 1 179 ? 26.863 -0.910 -6.979 1.00 64.56 179 GLU A O 1
ATOM 1416 N N . GLU A 1 180 ? 27.273 -2.591 -8.400 1.00 70.38 180 GLU A N 1
ATOM 1417 C CA . GLU A 1 180 ? 25.852 -2.843 -8.704 1.00 70.38 180 GLU A CA 1
ATOM 1418 C C . GLU A 1 180 ? 25.043 -3.232 -7.457 1.00 70.38 180 GLU A C 1
ATOM 1420 O O . GLU A 1 180 ? 23.921 -2.758 -7.269 1.00 70.38 180 GLU A O 1
ATOM 1425 N N . LYS A 1 181 ? 25.617 -4.056 -6.568 1.00 72.31 181 LYS A N 1
ATOM 1426 C CA . LYS A 1 181 ? 24.963 -4.463 -5.314 1.00 72.31 181 LYS A CA 1
ATOM 1427 C C . LYS A 1 181 ? 24.799 -3.296 -4.345 1.00 72.31 181 LYS A C 1
ATOM 1429 O O . LYS A 1 181 ? 23.742 -3.180 -3.736 1.00 72.31 181 LYS A O 1
ATOM 1434 N N . VAL A 1 182 ? 25.801 -2.423 -4.236 1.00 73.06 182 VAL A N 1
ATOM 1435 C CA . VAL A 1 182 ? 25.734 -1.214 -3.393 1.00 73.06 182 VAL A CA 1
ATOM 1436 C C . VAL A 1 182 ? 24.708 -0.219 -3.927 1.00 73.06 182 VAL A C 1
ATOM 1438 O O . VAL A 1 182 ? 23.929 0.348 -3.165 1.00 73.06 182 VAL A O 1
ATOM 1441 N N . LEU A 1 183 ? 24.660 -0.026 -5.246 1.00 73.38 183 LEU A N 1
ATOM 1442 C CA . LEU A 1 183 ? 23.651 0.826 -5.874 1.00 73.38 183 LEU A CA 1
ATOM 1443 C C . LEU A 1 183 ? 22.237 0.259 -5.673 1.00 73.38 183 LEU A C 1
ATOM 1445 O O . LEU A 1 183 ? 21.300 1.017 -5.416 1.00 73.38 183 LEU A O 1
ATOM 1449 N N . ALA A 1 184 ? 22.081 -1.067 -5.726 1.00 78.56 184 ALA A N 1
ATOM 1450 C CA . ALA A 1 184 ? 20.809 -1.731 -5.465 1.00 78.56 184 ALA A CA 1
ATOM 1451 C C . ALA A 1 184 ? 20.356 -1.592 -4.000 1.00 78.56 184 ALA A C 1
ATOM 1453 O O . ALA A 1 184 ? 19.187 -1.281 -3.766 1.00 78.56 184 ALA A O 1
ATOM 1454 N N . THR A 1 185 ? 21.246 -1.774 -3.016 1.00 82.69 185 THR A N 1
ATOM 1455 C CA . THR A 1 185 ? 20.897 -1.601 -1.592 1.00 82.69 185 THR A CA 1
ATOM 1456 C C . THR A 1 185 ? 20.586 -0.145 -1.260 1.00 82.69 185 THR A C 1
ATOM 1458 O O . THR A 1 185 ? 19.594 0.120 -0.583 1.00 82.69 185 THR A O 1
ATOM 1461 N N . LEU A 1 186 ? 21.351 0.811 -1.797 1.00 84.94 186 LEU A N 1
ATOM 1462 C CA . LEU A 1 186 ? 21.071 2.239 -1.630 1.00 84.94 186 LEU A CA 1
ATOM 1463 C C . LEU A 1 186 ? 19.703 2.615 -2.214 1.00 84.94 186 LEU A C 1
ATOM 1465 O O . LEU A 1 186 ? 18.926 3.308 -1.562 1.00 84.94 186 LEU A O 1
ATOM 1469 N N . SER A 1 187 ? 19.376 2.114 -3.409 1.00 85.81 187 SER A N 1
ATOM 1470 C CA . SER A 1 187 ? 18.065 2.337 -4.028 1.00 85.81 187 SER A CA 1
ATOM 1471 C C . SER A 1 187 ? 16.922 1.743 -3.194 1.00 85.81 187 SER A C 1
ATOM 1473 O O . SER A 1 187 ? 15.865 2.362 -3.056 1.00 85.81 187 SER A O 1
ATOM 1475 N N . GLN A 1 188 ? 17.131 0.572 -2.585 1.00 86.88 188 GLN A N 1
ATOM 1476 C CA . GLN A 1 188 ? 16.160 -0.029 -1.668 1.00 86.88 188 GLN A CA 1
ATOM 1477 C C . GLN A 1 188 ? 15.963 0.811 -0.402 1.00 86.88 188 GLN A C 1
ATOM 1479 O O . GLN A 1 188 ? 14.819 1.020 0.002 1.00 86.88 188 GLN A O 1
ATOM 1484 N N . ILE A 1 189 ? 17.047 1.311 0.199 1.00 88.69 189 ILE A N 1
ATOM 1485 C CA . ILE A 1 189 ? 16.988 2.189 1.376 1.00 88.69 189 ILE A CA 1
ATOM 1486 C C . ILE A 1 189 ? 16.214 3.465 1.038 1.00 88.69 189 ILE A C 1
ATOM 1488 O O . ILE A 1 189 ? 15.230 3.753 1.715 1.00 88.69 189 ILE A O 1
ATOM 1492 N N . GLN A 1 190 ? 16.560 4.147 -0.058 1.00 89.00 190 GLN A N 1
ATOM 1493 C CA . GLN A 1 190 ? 15.850 5.344 -0.529 1.00 89.00 190 GLN A CA 1
ATOM 1494 C C . GLN A 1 190 ? 14.353 5.077 -0.739 1.00 89.00 190 GLN A C 1
ATOM 1496 O O . GLN A 1 190 ? 13.504 5.851 -0.302 1.00 89.00 190 GLN A O 1
ATOM 1501 N N . GLY A 1 191 ? 13.999 3.934 -1.336 1.00 92.25 191 GLY A N 1
ATOM 1502 C CA . GLY A 1 191 ? 12.599 3.545 -1.510 1.00 92.25 191 GLY A CA 1
ATOM 1503 C C . GLY A 1 191 ? 11.852 3.336 -0.186 1.00 92.25 191 GLY A C 1
ATOM 1504 O O . GLY A 1 191 ? 10.665 3.671 -0.082 1.00 92.25 191 GLY A O 1
ATOM 1505 N N . ILE A 1 192 ? 12.526 2.798 0.838 1.00 90.88 192 ILE A N 1
ATOM 1506 C CA . ILE A 1 192 ? 11.958 2.639 2.183 1.00 90.88 192 ILE A CA 1
ATOM 1507 C C . ILE A 1 192 ? 11.858 3.993 2.897 1.00 90.88 192 ILE A C 1
ATOM 1509 O O . ILE A 1 192 ? 10.848 4.228 3.558 1.00 90.88 192 ILE A O 1
ATOM 1513 N N . GLU A 1 193 ? 12.835 4.885 2.744 1.00 89.88 193 GLU A N 1
ATOM 1514 C CA . GLU A 1 193 ? 12.825 6.245 3.301 1.00 89.88 193 GLU A CA 1
ATOM 1515 C C . GLU 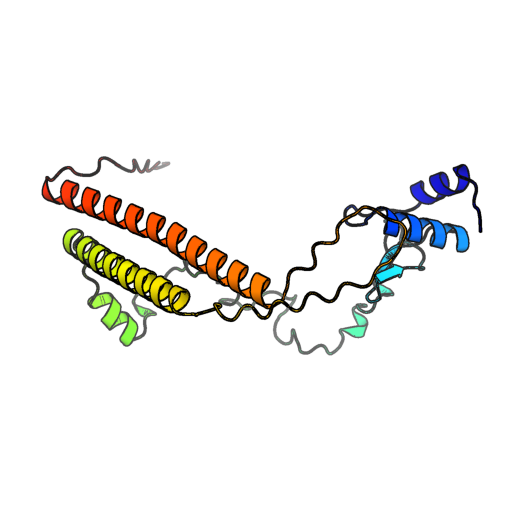A 1 193 ? 11.679 7.083 2.725 1.00 89.88 193 GLU A C 1
ATOM 1517 O O . GLU A 1 193 ? 10.860 7.608 3.480 1.00 89.88 193 GLU A O 1
ATOM 1522 N N . ASP A 1 194 ? 11.522 7.106 1.400 1.00 93.75 194 ASP A N 1
ATOM 1523 C CA . ASP A 1 194 ? 10.403 7.784 0.738 1.00 93.75 194 ASP A CA 1
ATOM 1524 C C . ASP A 1 194 ? 9.053 7.232 1.216 1.00 93.75 194 ASP A C 1
ATOM 1526 O O . ASP A 1 194 ? 8.078 7.965 1.428 1.00 93.75 194 ASP A O 1
ATOM 1530 N N . ALA A 1 195 ? 8.965 5.908 1.384 1.00 93.94 195 ALA A N 1
ATOM 1531 C CA . ALA A 1 195 ? 7.782 5.272 1.946 1.00 93.94 195 ALA A CA 1
ATOM 1532 C C . ALA A 1 195 ? 7.561 5.671 3.410 1.00 93.94 195 ALA A C 1
ATOM 1534 O O . ALA A 1 195 ? 6.413 5.870 3.812 1.00 93.94 195 ALA A O 1
ATOM 1535 N N . LEU A 1 196 ? 8.628 5.811 4.197 1.00 93.38 196 LEU A N 1
ATOM 1536 C CA . LEU A 1 196 ? 8.559 6.210 5.596 1.00 93.38 196 LEU A CA 1
ATOM 1537 C C . LEU A 1 196 ? 8.023 7.637 5.720 1.00 93.38 196 LEU A C 1
ATOM 1539 O O . LEU A 1 196 ? 7.119 7.862 6.521 1.00 93.38 196 LEU A O 1
ATOM 1543 N N . THR A 1 197 ? 8.469 8.568 4.873 1.00 92.00 197 THR A N 1
ATOM 1544 C CA . THR A 1 197 ? 7.930 9.937 4.826 1.00 92.00 197 THR A CA 1
ATOM 1545 C C . THR A 1 197 ? 6.429 9.943 4.530 1.00 92.00 197 THR A C 1
ATOM 1547 O O . THR A 1 197 ? 5.667 10.678 5.163 1.00 92.00 197 THR A O 1
ATOM 1550 N N . ARG A 1 198 ? 5.952 9.076 3.623 1.00 94.81 198 ARG A N 1
ATOM 1551 C CA . ARG A 1 198 ? 4.507 8.932 3.359 1.00 94.81 198 ARG A CA 1
ATOM 1552 C C . ARG A 1 198 ? 3.745 8.395 4.573 1.00 94.81 198 ARG A C 1
ATOM 1554 O O . ARG A 1 198 ? 2.652 8.880 4.872 1.00 94.81 198 ARG A O 1
ATOM 1561 N N . VAL A 1 199 ? 4.308 7.416 5.280 1.00 93.62 199 VAL A N 1
ATOM 1562 C CA . VAL A 1 199 ? 3.723 6.846 6.506 1.00 93.62 199 VAL A CA 1
ATOM 1563 C C . VAL A 1 199 ? 3.665 7.891 7.624 1.00 93.62 199 VAL A C 1
ATOM 1565 O O . VAL A 1 199 ? 2.612 8.055 8.242 1.00 93.62 199 VAL A O 1
ATOM 1568 N N . GLN A 1 200 ? 4.732 8.665 7.817 1.00 90.75 200 GLN A N 1
ATOM 1569 C CA . GLN A 1 200 ? 4.782 9.769 8.779 1.00 90.75 200 GLN A CA 1
ATOM 1570 C C . GLN A 1 200 ? 3.754 10.858 8.445 1.00 90.75 200 GLN A C 1
ATOM 1572 O O . GLN A 1 200 ? 3.041 11.335 9.327 1.00 90.75 200 GLN A O 1
ATOM 1577 N N . GLY A 1 201 ? 3.595 11.199 7.161 1.00 93.44 201 GLY A N 1
ATOM 1578 C CA . GLY A 1 201 ? 2.550 12.119 6.707 1.00 93.44 201 GLY A CA 1
ATOM 1579 C C . GLY A 1 201 ? 1.137 11.610 7.018 1.00 93.44 201 GLY A C 1
ATOM 1580 O O . GLY A 1 201 ? 0.287 12.374 7.477 1.00 93.44 201 GLY A O 1
ATOM 1581 N N . ARG A 1 202 ? 0.880 10.307 6.837 1.00 93.38 202 ARG A N 1
ATOM 1582 C CA . ARG A 1 202 ? -0.392 9.677 7.236 1.00 93.38 202 ARG A CA 1
ATOM 1583 C C . ARG A 1 202 ? -0.602 9.740 8.751 1.00 93.38 202 ARG A C 1
ATOM 1585 O O . ARG A 1 202 ? -1.696 10.092 9.181 1.00 93.38 202 ARG A O 1
ATOM 1592 N N . LYS A 1 203 ? 0.433 9.471 9.553 1.00 92.69 203 LYS A N 1
ATOM 1593 C CA . LYS A 1 203 ? 0.381 9.591 11.019 1.00 92.69 203 LYS A CA 1
ATOM 1594 C C . LYS A 1 203 ? 0.042 11.011 11.468 1.00 92.69 203 LYS A C 1
ATOM 1596 O O . LYS A 1 203 ? -0.827 11.179 12.317 1.00 92.69 203 LYS A O 1
ATOM 1601 N N . ALA A 1 204 ? 0.665 12.024 10.866 1.00 92.50 204 ALA A N 1
ATOM 1602 C CA . ALA A 1 204 ? 0.365 13.424 11.157 1.00 92.50 204 ALA A CA 1
ATOM 1603 C C . ALA A 1 204 ? -1.111 13.756 10.883 1.00 92.50 204 ALA A C 1
ATOM 1605 O O . ALA A 1 204 ? -1.770 14.345 11.734 1.00 92.50 204 ALA A O 1
ATOM 1606 N N . ARG A 1 205 ? -1.665 13.299 9.749 1.00 93.75 205 ARG A N 1
ATOM 1607 C CA . ARG A 1 205 ? -3.092 13.479 9.422 1.00 93.75 205 ARG A CA 1
ATOM 1608 C C . ARG A 1 205 ? -4.017 12.809 10.439 1.00 93.75 205 ARG A C 1
ATOM 1610 O O . ARG A 1 205 ? -4.999 13.423 10.842 1.00 93.75 205 ARG A O 1
ATOM 1617 N N . LEU A 1 206 ? -3.701 11.586 10.871 1.00 92.75 206 LEU A N 1
ATOM 1618 C CA . LEU A 1 206 ? -4.473 10.873 11.898 1.00 92.75 206 LEU A CA 1
ATOM 1619 C C . LEU A 1 206 ? -4.447 11.608 13.242 1.00 92.75 206 LEU A C 1
ATOM 1621 O O . LEU A 1 206 ? -5.480 11.723 13.892 1.00 92.75 206 LEU A O 1
ATOM 1625 N N . LEU A 1 207 ? -3.294 12.156 13.634 1.00 91.94 207 LEU A N 1
ATOM 1626 C CA . LEU A 1 207 ? -3.166 12.967 14.848 1.00 91.94 207 LEU A CA 1
ATOM 1627 C C . LEU A 1 207 ? -3.981 14.261 14.757 1.00 91.94 207 LEU A C 1
ATOM 1629 O O . LEU A 1 207 ? -4.689 14.603 15.701 1.00 91.94 207 LEU A O 1
ATOM 1633 N N . SER A 1 208 ? -3.933 14.955 13.616 1.00 91.69 208 SER A N 1
ATOM 1634 C CA . SER A 1 208 ? -4.776 16.132 13.378 1.00 91.69 208 SER A CA 1
ATOM 1635 C C . SER A 1 208 ? -6.263 15.786 13.446 1.00 91.69 208 SER A C 1
ATOM 1637 O O . SER A 1 208 ? -7.040 16.541 14.021 1.00 91.69 208 SER A O 1
ATOM 1639 N N . LEU A 1 209 ? -6.663 14.644 12.885 1.00 89.94 209 LEU A N 1
ATOM 1640 C CA . LEU A 1 209 ? -8.046 14.175 12.903 1.00 89.94 209 LEU A CA 1
ATOM 1641 C C . LEU A 1 209 ? -8.493 13.812 14.328 1.00 89.94 209 LEU A C 1
ATOM 1643 O O . LEU A 1 209 ? -9.563 14.246 14.750 1.00 89.94 209 LEU A O 1
ATOM 1647 N N . LYS A 1 210 ? -7.643 13.128 15.109 1.00 89.75 210 LYS A N 1
ATOM 1648 C CA . LYS A 1 210 ? -7.889 12.862 16.535 1.00 89.75 210 LYS A CA 1
ATOM 1649 C C . LYS A 1 210 ? -8.119 14.155 17.319 1.00 89.75 210 LYS A C 1
ATOM 1651 O O . LYS A 1 210 ? -9.083 14.253 18.070 1.00 89.75 210 LYS A O 1
ATOM 1656 N N . HIS A 1 211 ? -7.257 15.150 17.118 1.00 89.81 211 HIS A N 1
ATOM 1657 C CA . HIS A 1 211 ? -7.369 16.448 17.782 1.00 89.81 211 HIS A CA 1
ATOM 1658 C C . HIS A 1 211 ? -8.681 17.171 17.433 1.00 89.81 211 HIS A C 1
ATOM 1660 O O . HIS A 1 211 ? -9.339 17.704 18.320 1.00 89.81 211 HIS A O 1
ATOM 1666 N N . LYS A 1 212 ? -9.104 17.147 16.160 1.00 88.56 212 LYS A N 1
ATOM 1667 C CA . LYS A 1 212 ? -10.391 17.731 15.733 1.00 88.56 212 LYS A CA 1
ATOM 1668 C C . LYS A 1 212 ? -11.589 17.089 16.435 1.00 88.56 212 LYS A C 1
ATOM 1670 O O . LYS A 1 212 ? -12.451 17.802 16.937 1.00 88.56 212 LYS A O 1
ATOM 1675 N N . ILE A 1 213 ? -11.606 15.758 16.529 1.00 86.12 213 ILE A N 1
ATOM 1676 C CA . ILE A 1 213 ? -12.677 15.021 17.219 1.00 86.12 213 ILE A CA 1
ATOM 1677 C C . ILE A 1 213 ? -12.715 15.368 18.704 1.00 86.12 213 ILE A C 1
ATOM 1679 O O . ILE A 1 213 ? -13.789 15.602 19.247 1.00 86.12 213 ILE A O 1
ATOM 1683 N N . GLN A 1 214 ? -11.554 15.450 19.359 1.00 85.12 214 GLN A N 1
ATOM 1684 C CA . GLN A 1 214 ? -11.472 15.825 20.774 1.00 85.12 214 GLN A CA 1
ATOM 1685 C C . GLN A 1 214 ? -12.005 17.239 21.045 1.00 85.12 214 GLN A C 1
ATOM 1687 O O . GLN A 1 214 ? -12.548 17.486 22.119 1.00 85.12 214 GLN A O 1
ATOM 1692 N N . ASN A 1 215 ? -11.895 18.140 20.069 1.00 85.81 215 ASN A N 1
ATOM 1693 C CA . ASN A 1 215 ? -12.402 19.508 20.162 1.00 85.81 215 ASN A CA 1
ATOM 1694 C C . ASN A 1 215 ? -13.865 19.660 19.705 1.00 85.81 215 ASN A C 1
ATOM 1696 O O . ASN A 1 215 ? -14.357 20.784 19.655 1.00 85.81 215 ASN A O 1
ATOM 1700 N N . ASN A 1 216 ? -14.571 18.564 19.383 1.00 74.62 216 ASN A N 1
ATOM 1701 C CA . ASN A 1 216 ? -15.943 18.573 18.850 1.00 74.62 216 ASN A CA 1
ATOM 1702 C C . ASN A 1 216 ? -16.131 19.426 17.578 1.00 74.62 216 ASN A C 1
ATOM 1704 O O . ASN A 1 216 ? -17.255 19.788 17.222 1.00 74.62 216 ASN A O 1
ATOM 1708 N N . GLU A 1 217 ? -15.053 19.713 16.847 1.00 70.88 217 GLU A N 1
ATOM 1709 C CA . GLU A 1 217 ? -15.146 20.280 15.506 1.00 70.88 217 GLU A CA 1
ATOM 1710 C C . GLU A 1 217 ? -15.583 19.153 14.564 1.00 70.88 217 GLU A C 1
ATOM 1712 O O . GLU A 1 217 ? -14.762 18.375 14.070 1.00 70.88 217 GLU A O 1
ATOM 1717 N N . MET A 1 218 ? -16.896 19.012 14.361 1.00 58.12 218 MET A N 1
ATOM 1718 C CA . MET A 1 218 ? -17.426 18.090 13.358 1.00 58.12 218 MET A CA 1
ATOM 1719 C C . MET A 1 218 ? -16.814 18.452 11.996 1.00 58.12 218 MET A C 1
ATOM 1721 O O . MET A 1 218 ? -16.870 19.621 11.607 1.00 58.12 218 MET A O 1
ATOM 1725 N N . PRO A 1 219 ? -16.219 17.495 11.259 1.00 57.09 219 PRO A N 1
ATOM 1726 C CA . PRO A 1 219 ? -15.783 17.753 9.898 1.00 57.09 219 PRO A CA 1
ATOM 1727 C C . PRO A 1 219 ? -17.023 18.093 9.068 1.00 57.09 219 PRO A C 1
ATOM 1729 O O . PRO A 1 219 ? -17.897 17.253 8.864 1.00 57.09 219 PRO A O 1
ATOM 1732 N N . THR A 1 220 ? -17.127 19.348 8.639 1.00 54.62 220 THR A N 1
ATOM 1733 C CA . THR A 1 220 ? -18.203 19.855 7.785 1.00 54.62 220 THR A CA 1
ATOM 1734 C C . THR A 1 220 ? -18.004 19.378 6.349 1.00 54.62 220 THR A C 1
ATOM 1736 O O . THR A 1 220 ? -17.790 20.188 5.457 1.00 54.62 220 THR A O 1
ATOM 1739 N N . ASP A 1 221 ? -18.064 18.070 6.131 1.00 54.62 221 ASP A N 1
ATOM 1740 C CA . ASP A 1 221 ? -18.291 17.500 4.807 1.00 54.62 221 ASP A CA 1
ATOM 1741 C C . ASP A 1 221 ? -19.683 16.861 4.849 1.00 54.62 221 ASP A C 1
ATOM 1743 O O . ASP A 1 221 ? -19.852 15.643 4.909 1.00 54.62 221 ASP A O 1
ATOM 1747 N N . THR A 1 222 ? -20.713 17.708 4.912 1.00 51.28 222 THR A N 1
ATOM 1748 C CA . THR A 1 222 ? -22.087 17.284 4.641 1.00 51.28 222 THR A CA 1
ATOM 1749 C C . THR A 1 222 ? -22.150 16.851 3.185 1.00 51.28 222 THR A C 1
ATOM 1751 O O . THR A 1 222 ? -22.105 17.680 2.279 1.00 51.28 222 THR A O 1
ATOM 1754 N N . ILE A 1 223 ? -22.227 15.543 2.953 1.00 56.22 223 ILE A N 1
ATOM 1755 C CA . ILE A 1 223 ? -22.612 14.997 1.656 1.00 56.22 223 ILE A CA 1
ATOM 1756 C C . ILE A 1 223 ? -24.095 15.338 1.490 1.00 56.22 223 ILE A C 1
ATOM 1758 O O . ILE A 1 223 ? -24.954 14.704 2.102 1.00 56.22 223 ILE A O 1
ATOM 1762 N N . GLU A 1 224 ? -24.390 16.378 0.715 1.00 44.50 224 GLU A N 1
ATOM 1763 C CA . GLU A 1 224 ? -25.740 16.657 0.235 1.00 44.50 224 GLU A CA 1
ATOM 1764 C C . GLU A 1 224 ? -26.144 15.506 -0.694 1.00 44.50 224 GLU A C 1
ATOM 1766 O O . GLU A 1 224 ? -25.752 15.443 -1.857 1.00 44.50 224 GLU A O 1
ATOM 1771 N N . ILE A 1 225 ? -26.872 14.528 -0.158 1.00 52.69 225 ILE A N 1
ATOM 1772 C CA . ILE A 1 225 ? -27.545 13.527 -0.980 1.00 52.69 225 ILE A CA 1
ATOM 1773 C C . ILE A 1 225 ? -28.827 14.196 -1.476 1.00 52.69 225 ILE A C 1
ATOM 1775 O O . ILE A 1 225 ? -29.834 14.217 -0.767 1.00 52.69 225 ILE A O 1
ATOM 1779 N N . GLU A 1 226 ? -28.788 14.770 -2.679 1.00 43.59 226 GLU A N 1
ATOM 1780 C CA . GLU A 1 226 ? -30.002 15.123 -3.417 1.00 43.59 226 GLU A CA 1
ATOM 1781 C C . GLU A 1 226 ? -30.769 13.831 -3.723 1.00 43.59 226 GLU A C 1
ATOM 1783 O O . GLU A 1 226 ? -30.466 13.098 -4.664 1.00 43.59 226 GLU A O 1
ATOM 1788 N N . VAL A 1 227 ? -31.763 13.516 -2.892 1.00 46.00 227 VAL A N 1
ATOM 1789 C CA . VAL A 1 227 ? -32.769 12.508 -3.221 1.00 46.00 227 VAL A CA 1
ATOM 1790 C C . VAL A 1 227 ? -33.794 13.191 -4.122 1.00 46.00 227 VAL A C 1
ATOM 1792 O O . VAL A 1 227 ? -34.735 13.819 -3.642 1.00 46.00 227 VAL A O 1
ATOM 1795 N N . THR A 1 228 ? -33.608 13.097 -5.437 1.00 44.50 228 THR A N 1
ATOM 1796 C CA . THR A 1 228 ? -34.669 13.421 -6.395 1.00 44.50 228 THR A CA 1
ATOM 1797 C C . THR A 1 228 ? -35.729 12.323 -6.323 1.00 44.50 228 THR A C 1
ATOM 1799 O O . THR A 1 228 ? -35.530 11.221 -6.836 1.00 44.50 228 THR A O 1
ATOM 1802 N N . LEU A 1 229 ? -36.839 12.605 -5.641 1.00 45.72 229 LEU A N 1
ATOM 1803 C CA . LEU A 1 229 ? -38.081 11.851 -5.790 1.00 45.72 229 LEU A CA 1
ATOM 1804 C C . LEU A 1 229 ? -38.769 12.371 -7.058 1.00 45.72 229 LEU A C 1
ATOM 1806 O O . LEU A 1 229 ? -39.213 13.517 -7.086 1.00 45.72 229 LEU A O 1
ATOM 1810 N N . GLU A 1 230 ? -38.792 11.563 -8.115 1.00 48.25 230 GLU A N 1
ATOM 1811 C CA . GLU A 1 230 ? -39.683 11.783 -9.256 1.00 48.25 230 GLU A CA 1
ATOM 1812 C C . GLU A 1 230 ? -41.036 11.133 -8.925 1.00 48.25 230 GLU A C 1
ATOM 1814 O O . GLU A 1 230 ? -41.087 9.928 -8.658 1.00 48.25 230 GLU A O 1
ATOM 1819 N N . ASP A 1 231 ? -42.091 11.955 -8.884 1.00 46.66 231 ASP A N 1
ATOM 1820 C CA . ASP A 1 231 ? -43.506 11.550 -8.822 1.00 46.66 231 ASP A CA 1
ATOM 1821 C C . ASP A 1 231 ? -44.010 11.017 -10.177 1.00 46.66 231 ASP A C 1
ATOM 1823 O O . ASP A 1 231 ? -43.636 11.594 -11.228 1.00 46.66 231 ASP A O 1
#

Foldseek 3Di:
DDDDPVLLVVQLVLADDDPPDDPVLSSQQSVLCVVVVHHAQQDQDPVRGGGRHHADPVRHDDPCPPPDNVVNCVPPCPCVVPDPPDDPPPDCPPVDPCPPPDDDLVPDDPVVNVVVVVDDPDPLVVLVVLLVVLVVVLVVLVVVLVVLVPPDLPPPPPPDDDDDDDDDPDDPPPDDPSNVVVVVSVVVSVVSVVVSVVSVVVSVVSVVVSVCVVVVVPPPPPPPPPPDDDD